Protein AF-A0A1Z7ZI44-F1 (afdb_monomer)

Radius of gyration: 19.42 Å; Cα contacts (8 Å, |Δi|>4): 466; chains: 1; bounding box: 46×45×54 Å

Nearest PDB structures (foldseek):
  3o0l-assembly1_B  TM=1.851E-01  e=9.287E+00  Shewanella loihica PV-4
  8dhe-assembly1_C  TM=1.156E-01  e=4.782E+00  Tannerella forsythia

Sequence (223 aa):
MMSVSERGYGVIVTKITPHNKVEVPVNLITDSINVNPSIPGSFSNSTSLRNSKQIPQSKLPNYLTFEYQYIQLSDCNNSRTTKTVKLIFISDSKPIEKGDIIEMSEEKANFYLKKSMGRATLASMVNKKITKESVLKQFEKELKIAKTYYSKSHCKTQIPIDSLKFTKTLDLRPYKKSKEIKRFKKKNKTASGSYYGTRITYQFYDSGEIKLHLENYTTNPWK

Secondary structure (DSSP, 8-state):
-EEEBSS-EEEEEEEEEEESSSSPP-------EEE-EE-TT-GGGPPPGGG-TTS-SSS--SEEEEEEEEEEEEEEEEEEEEEEEEEEESS-BTTBPTT-EEEEEHHHHHIIIIISTTSEEEGGGTTS---HHHHHHHHHHHHHHSPEEEEEEEEEEEEEEEEEEEEEEEE-HHHHSSTT-S-B----TTSTTPEEEEEEEEEEETTTEEEEEEEEEEE-TT-

pLDDT: mean 79.97, std 16.01, range [38.19, 95.88]

Solvent-accessible surface area (backbone atoms only — not comparable to full-atom values): 12752 Å² total; per-residue (Å²): 55,32,18,36,11,71,84,39,34,25,32,37,35,44,31,59,48,63,32,79,56,94,67,79,73,86,78,86,66,80,59,76,45,78,28,42,14,25,45,64,84,52,69,89,65,45,44,68,64,83,80,43,90,63,58,69,90,88,53,87,51,38,25,43,33,37,34,34,32,34,21,47,60,42,73,44,82,40,75,47,75,46,38,47,49,52,32,23,23,72,33,73,50,88,86,46,49,58,70,45,75,43,58,31,38,49,71,59,46,48,43,34,63,70,74,42,64,76,35,36,46,52,50,93,51,66,95,50,93,84,44,74,68,59,51,52,56,49,48,56,54,48,58,74,75,33,60,52,25,19,31,44,44,74,51,78,42,75,45,76,40,80,95,45,60,47,77,49,75,44,81,36,53,72,62,76,70,41,98,69,88,53,73,48,85,62,69,43,92,88,39,85,75,30,43,42,46,78,46,79,36,46,36,38,34,84,87,75,47,76,47,83,46,79,44,73,44,77,44,54,82,90,115

Foldseek 3Di:
DAEWELPQKKKWFFDKFFAADPDGDPDDDTDIDIHGHDHFPDCPRADDCVVPPRADPPDHGQKMKTKMFIKDFDQFPDKDKWFKFWKAFCPDDVVDHHGDIGIDTPVVQCCCLPPVPPGIAGPVCVPPPDDSVVRVVVSVVCRVVTRMIMGTDPTPDIGTDPVGIDIDMDRCNVVNPPPDQDFPPPQPPPAPQKIKHKDWGWYAYPVRDTDIDITIDIDRPVD

Mean predicted aligned error: 8.82 Å

Structure (mmCIF, N/CA/C/O backbone):
data_AF-A0A1Z7ZI44-F1
#
_entry.id   AF-A0A1Z7ZI44-F1
#
loop_
_atom_site.group_PDB
_atom_site.id
_atom_site.type_symbol
_atom_site.label_atom_id
_atom_site.label_alt_id
_atom_site.label_comp_id
_atom_site.label_asym_id
_atom_site.label_entity_id
_atom_site.label_seq_id
_atom_site.pdbx_PDB_ins_code
_atom_site.Cartn_x
_atom_site.Cartn_y
_atom_site.Cartn_z
_atom_site.occupancy
_atom_site.B_iso_or_equiv
_atom_site.auth_seq_id
_atom_site.auth_comp_id
_atom_site.auth_asym_id
_atom_site.auth_atom_id
_atom_site.pdbx_PDB_model_num
ATOM 1 N N . MET A 1 1 ? 3.979 6.851 -6.041 1.00 85.19 1 MET A N 1
ATOM 2 C CA . MET A 1 1 ? 4.386 5.448 -5.837 1.00 85.19 1 MET A CA 1
ATOM 3 C C . MET A 1 1 ? 4.901 5.295 -4.425 1.00 85.19 1 MET A C 1
ATOM 5 O O . MET A 1 1 ? 5.478 6.245 -3.914 1.00 85.19 1 MET A O 1
ATOM 9 N N . MET A 1 2 ? 4.669 4.147 -3.800 1.00 90.44 2 MET A N 1
ATOM 10 C CA . MET A 1 2 ? 5.102 3.844 -2.435 1.00 90.44 2 MET A CA 1
ATOM 11 C C . MET A 1 2 ? 5.392 2.345 -2.308 1.00 90.44 2 MET A C 1
ATOM 13 O O . MET A 1 2 ? 4.623 1.545 -2.830 1.00 90.44 2 MET A O 1
ATOM 17 N N . SER A 1 3 ? 6.456 1.966 -1.600 1.00 89.56 3 SER A N 1
ATOM 18 C CA . SER A 1 3 ? 6.679 0.582 -1.169 1.00 89.56 3 SER A CA 1
ATOM 19 C C . SER A 1 3 ? 6.075 0.401 0.223 1.00 89.56 3 SER A C 1
ATOM 21 O O . SER A 1 3 ? 6.243 1.262 1.086 1.00 89.56 3 SER A O 1
ATOM 23 N N . VAL A 1 4 ? 5.347 -0.690 0.431 1.00 90.62 4 VAL A N 1
ATOM 24 C CA . VAL A 1 4 ? 4.751 -1.104 1.701 1.00 90.62 4 VAL A CA 1
ATOM 25 C C . VAL A 1 4 ? 5.347 -2.456 2.049 1.00 90.62 4 VAL A C 1
ATOM 27 O O . VAL A 1 4 ? 5.100 -3.440 1.356 1.00 90.62 4 VAL A O 1
ATOM 30 N N . SER A 1 5 ? 6.134 -2.507 3.121 1.00 92.81 5 SER A N 1
ATOM 31 C CA . SER A 1 5 ? 6.953 -3.683 3.399 1.00 92.81 5 SER A CA 1
ATOM 32 C C . SER A 1 5 ? 6.885 -4.111 4.861 1.00 92.81 5 SER A C 1
ATOM 34 O O . SER A 1 5 ? 7.183 -3.324 5.761 1.00 92.81 5 SER A O 1
ATOM 36 N N . GLU A 1 6 ? 6.517 -5.371 5.083 1.00 94.25 6 GLU A N 1
ATOM 37 C CA . GLU A 1 6 ? 6.637 -6.084 6.360 1.00 94.25 6 GLU A CA 1
ATOM 38 C C . GLU A 1 6 ? 8.076 -6.587 6.572 1.00 94.25 6 GLU A C 1
ATOM 40 O O . GLU A 1 6 ? 8.468 -6.872 7.696 1.00 94.25 6 GLU A O 1
ATOM 45 N N . ARG A 1 7 ? 8.891 -6.658 5.509 1.00 94.12 7 ARG A N 1
ATOM 46 C CA . ARG A 1 7 ? 10.311 -7.062 5.548 1.00 94.12 7 ARG A CA 1
ATOM 47 C C . ARG A 1 7 ? 11.297 -5.887 5.528 1.00 94.12 7 ARG A C 1
ATOM 49 O O . ARG A 1 7 ? 12.496 -6.066 5.734 1.00 94.12 7 ARG A O 1
ATOM 56 N N . GLY A 1 8 ? 10.816 -4.672 5.276 1.00 93.31 8 GLY A N 1
ATOM 57 C CA . GLY A 1 8 ? 11.637 -3.467 5.154 1.00 93.31 8 GLY A CA 1
ATOM 58 C C . GLY A 1 8 ? 12.439 -3.366 3.862 1.00 93.31 8 GLY A C 1
ATOM 59 O O . GLY A 1 8 ? 13.532 -2.792 3.880 1.00 93.31 8 GLY A O 1
ATOM 60 N N . TYR A 1 9 ? 11.902 -3.901 2.768 1.00 95.25 9 TYR A N 1
ATOM 61 C CA . TYR A 1 9 ? 12.452 -3.790 1.423 1.00 95.25 9 TYR A CA 1
ATOM 62 C C . TYR A 1 9 ? 12.029 -2.494 0.722 1.00 95.25 9 TYR A C 1
ATOM 64 O O . TYR A 1 9 ? 10.882 -2.048 0.807 1.00 95.25 9 TYR A O 1
ATOM 72 N N . GLY A 1 10 ? 12.960 -1.903 -0.020 1.00 94.12 10 GLY A N 1
ATOM 73 C CA . GLY A 1 10 ? 12.641 -0.894 -1.026 1.00 94.12 10 GLY A CA 1
ATOM 74 C C . GLY A 1 10 ? 12.226 -1.540 -2.342 1.00 94.12 10 GLY A C 1
ATOM 75 O O . GLY A 1 10 ? 12.334 -2.753 -2.521 1.00 94.12 10 GLY A O 1
ATOM 76 N N . VAL A 1 11 ? 11.775 -0.712 -3.277 1.00 94.38 11 VAL A N 1
ATOM 77 C CA . VAL A 1 11 ? 11.450 -1.125 -4.644 1.00 94.38 11 VAL A CA 1
ATOM 78 C C . VAL A 1 11 ? 12.185 -0.223 -5.620 1.00 94.38 11 VAL A C 1
ATOM 80 O O . VAL A 1 11 ? 12.130 1.000 -5.496 1.00 94.38 11 VAL A O 1
ATOM 83 N N . ILE A 1 12 ? 12.833 -0.828 -6.608 1.00 91.75 12 ILE A N 1
ATOM 84 C CA . ILE A 1 12 ? 13.324 -0.147 -7.801 1.00 91.75 12 ILE A CA 1
ATOM 85 C C . ILE A 1 12 ? 12.363 -0.479 -8.930 1.00 91.75 12 ILE A C 1
ATOM 87 O O . ILE A 1 12 ? 12.265 -1.628 -9.352 1.00 91.75 12 ILE A O 1
ATOM 91 N N . VAL A 1 13 ? 11.647 0.524 -9.425 1.00 90.31 13 VAL A N 1
ATOM 92 C CA . VAL A 1 13 ? 10.849 0.397 -10.647 1.00 90.31 13 VAL A CA 1
ATOM 93 C C . VAL A 1 13 ? 11.770 0.675 -11.820 1.00 90.31 13 VAL A C 1
ATOM 95 O O . VAL A 1 13 ? 12.258 1.791 -11.939 1.00 90.31 13 VAL A O 1
ATOM 98 N N . THR A 1 14 ? 12.039 -0.321 -12.656 1.00 87.62 14 THR A N 1
ATOM 99 C CA . THR A 1 14 ? 12.997 -0.223 -13.770 1.00 87.62 14 THR A CA 1
ATOM 100 C C . THR A 1 14 ? 12.335 0.205 -15.072 1.00 87.62 14 THR A C 1
ATOM 102 O O . THR A 1 14 ? 12.979 0.830 -15.916 1.00 87.62 14 THR A O 1
ATOM 105 N N . LYS A 1 15 ? 11.049 -0.120 -15.241 1.00 86.44 15 LYS A N 1
ATOM 106 C CA 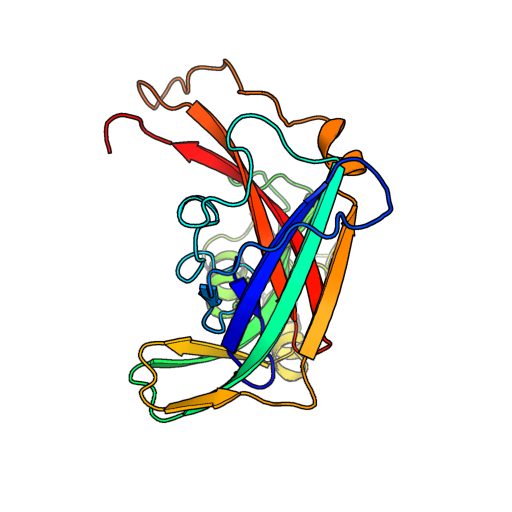. LYS A 1 15 ? 10.288 0.219 -16.442 1.00 86.44 15 LYS A CA 1
ATOM 107 C C . LYS A 1 15 ? 8.824 0.455 -16.122 1.00 86.44 15 LYS A C 1
ATOM 109 O O . LYS A 1 15 ? 8.212 -0.288 -15.350 1.00 86.44 15 LYS A O 1
ATOM 114 N N . ILE A 1 16 ? 8.250 1.468 -16.766 1.00 85.56 16 ILE A N 1
ATOM 115 C CA . ILE A 1 16 ? 6.814 1.711 -16.755 1.00 85.56 16 ILE A CA 1
ATOM 116 C C . ILE A 1 16 ? 6.327 1.834 -18.195 1.00 85.56 16 ILE A C 1
ATOM 118 O O . ILE A 1 16 ? 6.776 2.688 -18.955 1.00 85.56 16 ILE A O 1
ATOM 122 N N . THR A 1 17 ? 5.375 0.990 -18.577 1.00 85.00 17 THR A N 1
ATOM 123 C CA . THR A 1 17 ? 4.822 0.966 -19.933 1.00 85.00 17 THR A CA 1
ATOM 124 C C . THR A 1 17 ? 3.327 1.262 -19.880 1.00 85.00 17 THR A C 1
ATOM 126 O O . THR A 1 17 ? 2.547 0.388 -19.489 1.00 85.00 17 THR A O 1
ATOM 129 N N . PRO A 1 18 ? 2.884 2.482 -20.238 1.00 83.38 18 PRO A N 1
ATOM 130 C CA . PRO A 1 18 ? 1.469 2.751 -20.429 1.00 83.38 18 PRO A CA 1
ATOM 131 C C . PRO A 1 18 ? 1.009 2.196 -21.771 1.00 83.38 18 PRO A C 1
ATOM 133 O O . PRO A 1 18 ? 1.681 2.348 -22.792 1.00 83.38 18 PRO A O 1
ATOM 136 N N . HIS A 1 19 ? -0.177 1.601 -21.798 1.00 84.00 19 HIS A N 1
ATOM 137 C CA . HIS A 1 19 ? -0.735 1.088 -23.042 1.00 84.00 19 HIS A CA 1
ATOM 138 C C . HIS A 1 19 ? -2.263 1.030 -23.013 1.00 84.00 19 HIS A C 1
ATOM 140 O O . HIS A 1 19 ? -2.912 1.218 -21.980 1.00 84.00 19 HIS A O 1
ATOM 146 N N . ASN A 1 20 ? -2.854 0.895 -24.202 1.00 83.50 20 ASN A N 1
ATOM 147 C CA . ASN A 1 20 ? -4.307 0.929 -24.387 1.00 83.50 20 ASN A CA 1
ATOM 148 C C . ASN A 1 20 ? -4.917 -0.435 -24.738 1.00 83.50 20 ASN A C 1
ATOM 150 O O . ASN A 1 20 ? -6.140 -0.575 -24.676 1.00 83.50 20 ASN A O 1
ATOM 154 N N . LYS A 1 21 ? -4.088 -1.419 -25.090 1.00 82.50 21 LYS A N 1
ATOM 155 C CA . LYS A 1 21 ? -4.480 -2.796 -25.427 1.00 82.50 21 LYS A CA 1
ATOM 156 C C . LYS A 1 21 ? -4.059 -3.728 -24.292 1.00 82.50 21 LYS A C 1
ATOM 158 O O . LYS A 1 21 ? -3.349 -3.292 -23.415 1.00 82.50 21 LYS A O 1
ATOM 163 N N . VAL A 1 22 ? -4.521 -4.974 -24.254 1.00 77.44 22 VAL A N 1
ATOM 164 C CA . VAL A 1 22 ? -4.099 -5.906 -23.184 1.00 77.44 22 VAL A CA 1
ATOM 165 C C . VAL A 1 22 ? -2.612 -6.264 -23.321 1.00 77.44 22 VAL A C 1
ATOM 167 O O . VAL A 1 22 ? -1.912 -6.424 -22.324 1.00 77.44 22 VAL A O 1
ATOM 170 N N . GLU A 1 23 ? -2.135 -6.344 -24.561 1.00 76.12 23 GLU A N 1
ATOM 171 C CA . GLU A 1 23 ? -0.744 -6.630 -24.895 1.00 76.12 23 GLU A CA 1
ATOM 172 C C . GLU A 1 23 ? 0.174 -5.449 -24.573 1.00 76.12 23 GLU A C 1
ATOM 174 O O . GLU A 1 23 ? -0.096 -4.302 -24.947 1.00 76.12 23 GLU A O 1
ATOM 179 N N . VAL A 1 24 ? 1.287 -5.757 -23.904 1.00 74.00 24 VAL A N 1
ATOM 180 C CA . VAL A 1 24 ? 2.312 -4.776 -23.553 1.00 74.00 24 VAL A CA 1
ATOM 181 C C . VAL A 1 24 ? 3.122 -4.447 -24.811 1.00 74.00 24 VAL A C 1
ATOM 183 O O . VAL A 1 24 ? 3.730 -5.349 -25.388 1.00 74.00 24 VAL A O 1
ATOM 186 N N . PRO A 1 25 ? 3.155 -3.182 -25.264 1.00 67.31 25 PRO A N 1
ATOM 187 C CA . PRO A 1 25 ? 3.955 -2.802 -26.418 1.00 67.31 25 PRO A CA 1
ATOM 188 C C . PRO A 1 25 ? 5.448 -2.974 -26.114 1.00 67.31 25 PRO A C 1
ATOM 190 O O . PRO A 1 25 ? 5.908 -2.666 -25.015 1.00 67.31 25 PRO A O 1
ATOM 193 N N . VAL A 1 26 ? 6.210 -3.416 -27.116 1.00 67.56 26 VAL A N 1
ATOM 194 C CA . VAL A 1 26 ? 7.641 -3.771 -26.998 1.00 67.56 26 VAL A CA 1
ATOM 195 C C . VAL A 1 26 ? 8.545 -2.549 -26.754 1.00 67.56 26 VAL A C 1
ATOM 197 O O . VAL A 1 26 ? 9.726 -2.701 -26.461 1.00 67.56 26 VAL A O 1
ATOM 200 N N . ASN A 1 27 ? 8.007 -1.327 -26.819 1.00 59.62 27 ASN A N 1
ATOM 201 C CA . ASN A 1 27 ? 8.805 -0.107 -26.730 1.00 59.62 27 ASN A CA 1
ATOM 202 C C . ASN A 1 27 ? 9.674 -0.056 -25.457 1.00 59.62 27 ASN A C 1
ATOM 204 O O . ASN A 1 27 ? 9.226 -0.286 -24.328 1.00 59.62 27 ASN A O 1
ATOM 208 N N . LEU A 1 28 ? 10.950 0.252 -25.686 1.00 53.97 28 LEU A N 1
ATOM 209 C CA . LEU A 1 28 ? 12.031 0.284 -24.710 1.00 53.97 28 LEU A CA 1
ATOM 210 C C . LEU A 1 28 ? 12.299 1.733 -24.310 1.00 53.97 28 LEU A C 1
ATOM 212 O O . LEU A 1 28 ? 12.851 2.496 -25.096 1.00 53.97 28 LEU A O 1
ATOM 216 N N . ILE A 1 29 ? 11.915 2.111 -23.093 1.00 50.75 29 ILE A N 1
ATOM 217 C CA . ILE A 1 29 ? 12.461 3.294 -22.420 1.00 50.75 29 ILE A CA 1
ATOM 218 C C . ILE A 1 29 ? 12.673 2.923 -20.953 1.00 50.75 29 ILE A C 1
ATOM 220 O O . ILE A 1 29 ? 11.754 2.421 -20.304 1.00 50.75 29 ILE A O 1
ATOM 224 N N . THR A 1 30 ? 13.886 3.159 -20.461 1.00 55.31 30 THR A N 1
ATOM 225 C CA . THR A 1 30 ? 14.388 2.709 -19.158 1.00 55.31 30 THR A CA 1
ATOM 226 C C . THR A 1 30 ? 14.757 3.932 -18.323 1.00 55.31 30 THR A C 1
ATOM 228 O O . THR A 1 30 ? 15.702 4.633 -18.655 1.00 55.31 30 THR A O 1
ATOM 231 N N . ASP A 1 31 ? 14.026 4.173 -17.236 1.00 65.31 31 ASP A N 1
ATOM 232 C CA . ASP A 1 31 ? 14.457 5.045 -16.136 1.00 65.31 31 ASP A CA 1
ATOM 233 C C . ASP A 1 31 ? 14.148 4.288 -14.845 1.00 65.31 31 ASP A C 1
ATOM 235 O O . ASP A 1 31 ? 13.031 3.785 -14.687 1.00 65.31 31 ASP A O 1
ATOM 239 N N . SER A 1 32 ? 15.110 4.209 -13.925 1.00 77.06 32 SER A N 1
ATOM 240 C CA . SER A 1 32 ? 14.892 3.577 -12.627 1.00 77.06 32 SER A CA 1
ATOM 241 C C . SER A 1 32 ? 14.335 4.577 -11.613 1.00 77.06 32 SER A C 1
ATOM 243 O O . SER A 1 32 ? 14.827 5.695 -11.455 1.00 77.06 32 SER A O 1
ATOM 245 N N . ILE A 1 33 ? 13.282 4.179 -10.900 1.00 86.31 33 ILE A N 1
ATOM 246 C CA . ILE A 1 33 ? 12.673 4.976 -9.837 1.00 86.31 33 ILE A CA 1
ATOM 247 C C . ILE A 1 33 ? 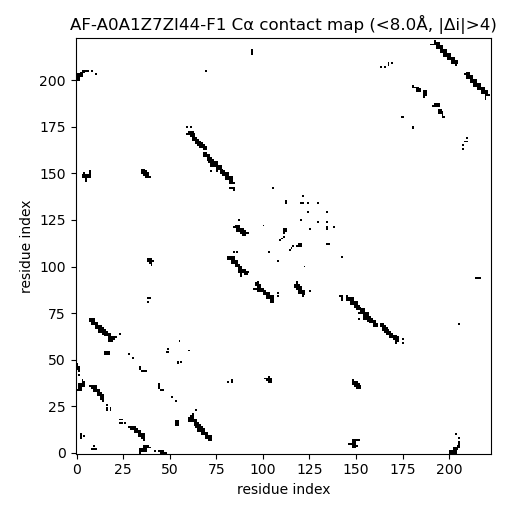12.778 4.204 -8.532 1.00 86.31 33 ILE A C 1
ATOM 249 O O . ILE A 1 33 ? 12.131 3.173 -8.348 1.00 86.31 33 ILE A O 1
ATOM 253 N N . ASN A 1 34 ? 13.561 4.753 -7.608 1.00 86.88 34 ASN A N 1
ATOM 254 C CA . ASN A 1 34 ? 13.729 4.195 -6.276 1.00 86.88 34 ASN A CA 1
ATOM 255 C C . ASN A 1 34 ? 12.576 4.625 -5.368 1.00 86.88 34 ASN A C 1
ATOM 257 O O . ASN A 1 34 ? 12.206 5.803 -5.287 1.00 86.88 34 ASN A O 1
ATOM 261 N N . VAL A 1 35 ? 12.014 3.653 -4.664 1.00 88.88 35 VAL A N 1
ATOM 262 C CA . VAL A 1 35 ? 10.899 3.839 -3.747 1.00 88.88 35 VAL A CA 1
ATOM 263 C C . VAL A 1 35 ? 11.258 3.194 -2.417 1.00 88.88 35 VAL A C 1
ATOM 265 O O . VAL A 1 35 ? 11.389 1.977 -2.301 1.00 88.88 35 VAL A O 1
ATOM 268 N N . ASN A 1 36 ? 11.399 4.029 -1.393 1.00 89.19 36 ASN A N 1
ATOM 269 C CA . ASN A 1 36 ? 11.673 3.568 -0.040 1.00 89.19 36 ASN A CA 1
ATOM 270 C C . ASN A 1 36 ? 10.412 2.971 0.610 1.00 89.19 36 ASN A C 1
ATOM 272 O O . ASN A 1 36 ? 9.298 3.423 0.309 1.00 89.19 36 ASN A O 1
ATOM 276 N N . PRO A 1 37 ? 10.561 1.979 1.509 1.00 91.06 37 PRO A N 1
ATOM 277 C CA . PRO A 1 37 ? 9.435 1.443 2.251 1.00 91.06 37 PRO A CA 1
ATOM 278 C C . PRO A 1 37 ? 8.853 2.503 3.180 1.00 91.06 37 PRO A C 1
ATOM 280 O O . PRO A 1 37 ? 9.566 3.292 3.808 1.00 91.06 37 PRO A O 1
ATOM 283 N N . SER A 1 38 ? 7.533 2.490 3.271 1.00 90.00 38 SER A N 1
ATOM 284 C CA . SER A 1 38 ? 6.719 3.335 4.125 1.00 90.00 38 SER A CA 1
ATOM 285 C C . SER A 1 38 ? 5.576 2.502 4.700 1.00 90.00 38 SER A C 1
ATOM 287 O O . SER A 1 38 ? 5.299 1.378 4.280 1.00 90.00 38 SER A O 1
ATOM 289 N N . ILE A 1 39 ? 4.888 3.079 5.674 1.00 87.88 39 ILE A N 1
ATOM 290 C CA . ILE A 1 39 ? 3.712 2.470 6.289 1.00 87.88 39 ILE A CA 1
ATOM 291 C C . ILE A 1 39 ? 2.475 2.711 5.402 1.00 87.88 39 ILE A C 1
ATOM 293 O O . ILE A 1 39 ? 2.364 3.787 4.796 1.00 87.88 39 ILE A O 1
ATOM 297 N N . PRO A 1 40 ? 1.524 1.761 5.338 1.00 84.38 40 PRO A N 1
ATOM 298 C CA . PRO A 1 40 ? 0.245 1.963 4.659 1.00 84.38 40 PRO A CA 1
ATOM 299 C C . PRO A 1 40 ? -0.421 3.293 5.053 1.00 84.38 40 PRO A C 1
ATOM 301 O O . PRO A 1 40 ? -0.457 3.666 6.227 1.00 84.38 40 PRO A O 1
ATOM 304 N N . GLY A 1 41 ? -0.914 4.044 4.062 1.00 75.94 41 GLY A N 1
ATOM 305 C CA . GLY A 1 41 ? -1.574 5.342 4.280 1.00 75.94 41 GLY A CA 1
ATOM 306 C C . GLY A 1 41 ? -0.642 6.515 4.643 1.00 75.94 41 GLY A C 1
ATOM 307 O O . GLY A 1 41 ? -1.121 7.598 4.998 1.00 75.94 41 GLY A O 1
ATOM 308 N N . SER A 1 42 ? 0.685 6.341 4.584 1.00 77.88 42 SER A N 1
ATOM 309 C CA . SER A 1 42 ? 1.653 7.434 4.747 1.00 77.88 42 SER A CA 1
ATOM 310 C C . SER A 1 42 ? 2.208 7.901 3.406 1.00 77.88 42 SER A C 1
ATOM 312 O O . SER A 1 42 ? 3.090 7.275 2.820 1.00 77.88 42 SER A O 1
ATOM 314 N N . PHE A 1 43 ? 1.717 9.046 2.935 1.00 74.25 43 PHE A N 1
ATOM 315 C CA . PHE A 1 43 ? 2.073 9.584 1.620 1.00 74.25 43 PHE A CA 1
ATOM 316 C C . PHE A 1 43 ? 3.311 10.492 1.620 1.00 74.25 43 PHE A C 1
ATOM 318 O O . PHE A 1 43 ? 3.721 10.941 0.549 1.00 74.25 43 PHE A O 1
ATOM 325 N N . SER A 1 44 ? 3.929 10.747 2.782 1.00 68.94 44 SER A N 1
ATOM 326 C CA . SER A 1 44 ? 5.107 11.625 2.904 1.00 68.94 44 SER A CA 1
ATOM 327 C C . SER A 1 44 ? 6.324 11.103 2.138 1.00 68.94 44 SER A C 1
ATOM 329 O O . SER A 1 44 ? 7.110 11.891 1.630 1.00 68.94 44 SER A O 1
ATOM 331 N N . ASN A 1 45 ? 6.446 9.780 2.015 1.00 70.25 45 ASN A N 1
ATOM 332 C CA . ASN A 1 45 ? 7.568 9.111 1.352 1.00 70.25 45 ASN A CA 1
ATOM 333 C C . ASN A 1 45 ? 7.170 8.577 -0.033 1.00 70.25 45 ASN A C 1
ATOM 335 O O . ASN A 1 45 ? 7.749 7.608 -0.520 1.00 70.25 45 ASN A O 1
ATOM 339 N N . SER A 1 46 ? 6.134 9.160 -0.648 1.00 78.00 46 SER A N 1
ATOM 340 C CA . SER A 1 46 ? 5.684 8.743 -1.972 1.00 78.00 46 SER A CA 1
ATOM 341 C C . SER A 1 46 ? 6.445 9.472 -3.083 1.00 78.00 46 SER A C 1
ATOM 343 O O . SER A 1 46 ? 6.561 10.695 -3.081 1.00 78.00 46 SER A O 1
ATOM 345 N N . THR A 1 47 ? 6.931 8.723 -4.073 1.00 78.88 47 THR A N 1
ATOM 346 C CA . THR A 1 47 ? 7.615 9.288 -5.247 1.00 78.88 47 THR A CA 1
ATOM 347 C C . THR A 1 47 ? 6.608 9.569 -6.357 1.00 78.88 47 THR A C 1
ATOM 349 O O . THR A 1 47 ? 5.783 8.714 -6.699 1.00 78.88 47 THR A O 1
ATOM 352 N N . SER A 1 48 ? 6.649 10.770 -6.930 1.00 73.50 48 SER A N 1
ATOM 353 C CA . SER A 1 48 ? 5.759 11.152 -8.027 1.00 73.50 48 SER A CA 1
ATOM 354 C C . SER A 1 48 ? 6.137 10.447 -9.326 1.00 73.50 48 SER A C 1
ATOM 356 O O . SER A 1 48 ? 7.305 10.395 -9.698 1.00 73.50 48 SER A O 1
ATOM 358 N N . LEU A 1 49 ? 5.126 9.995 -10.070 1.00 70.88 49 LEU A N 1
ATOM 359 C CA . LEU A 1 49 ? 5.311 9.556 -11.453 1.00 70.88 49 LEU A CA 1
ATOM 360 C C . LEU A 1 49 ? 5.602 10.718 -12.407 1.00 70.88 49 LEU A C 1
ATOM 362 O O . LEU A 1 49 ? 6.033 10.464 -13.518 1.00 70.88 49 LEU A O 1
ATOM 366 N N . ARG A 1 50 ? 5.402 11.981 -11.997 1.00 58.22 50 ARG A N 1
ATOM 367 C CA . ARG A 1 50 ? 5.701 13.153 -12.843 1.00 58.22 50 ARG A CA 1
ATOM 368 C C . ARG A 1 50 ? 7.166 13.222 -13.278 1.00 58.22 50 ARG A C 1
ATOM 370 O O . ARG A 1 50 ? 7.442 13.804 -14.317 1.00 58.22 50 ARG A O 1
ATOM 377 N N . ASN A 1 51 ? 8.071 12.621 -12.504 1.00 53.66 51 ASN A N 1
ATOM 378 C CA . ASN A 1 51 ? 9.487 12.528 -12.859 1.00 53.66 51 ASN A CA 1
ATOM 379 C C . ASN A 1 51 ? 9.744 11.456 -13.930 1.00 53.66 51 ASN A C 1
ATOM 381 O O . ASN A 1 51 ? 10.784 11.478 -14.576 1.00 53.66 51 ASN A O 1
ATOM 385 N N . SER A 1 52 ? 8.800 10.536 -14.141 1.00 58.69 52 SER A N 1
ATOM 386 C CA . SER A 1 52 ? 8.849 9.578 -15.236 1.00 58.69 52 SER A CA 1
ATOM 387 C C . SER A 1 52 ? 8.307 10.238 -16.499 1.00 58.69 52 SER A C 1
ATOM 389 O O . SER A 1 52 ? 7.115 10.538 -16.597 1.00 58.69 52 SER A O 1
ATOM 391 N N . LYS A 1 53 ? 9.168 10.415 -17.505 1.00 59.28 53 LYS A N 1
ATOM 392 C CA . LYS A 1 53 ? 8.765 10.887 -18.843 1.00 59.28 53 LYS A CA 1
ATOM 393 C C . LYS A 1 53 ? 7.807 9.914 -19.555 1.00 59.28 53 LYS A C 1
ATOM 395 O O . LYS A 1 53 ? 7.286 10.234 -20.617 1.00 59.28 53 LYS A O 1
ATOM 400 N N . GLN A 1 54 ? 7.581 8.731 -18.979 1.00 62.44 54 GLN A N 1
ATOM 401 C CA . GLN A 1 54 ? 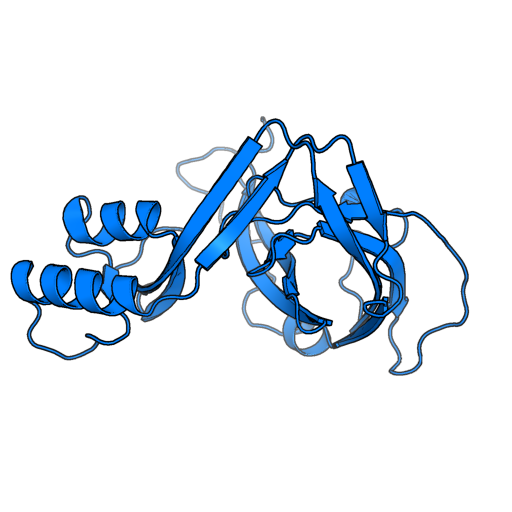6.965 7.583 -19.635 1.00 62.44 54 GLN A CA 1
ATOM 402 C C . GLN A 1 54 ? 5.431 7.595 -19.581 1.00 62.44 54 GLN A C 1
ATOM 404 O O . GLN A 1 54 ? 4.824 6.871 -20.357 1.00 62.44 54 GLN A O 1
ATOM 409 N N . ILE A 1 55 ? 4.778 8.390 -18.718 1.00 63.25 55 ILE A N 1
ATOM 410 C CA . ILE A 1 55 ? 3.307 8.384 -18.569 1.00 63.25 55 ILE A CA 1
ATOM 411 C C . ILE A 1 55 ? 2.684 9.693 -19.088 1.00 63.25 55 ILE A C 1
ATOM 413 O O . ILE A 1 55 ? 3.030 10.768 -18.591 1.00 63.25 55 ILE A O 1
ATOM 417 N N . PRO A 1 56 ? 1.704 9.633 -20.015 1.00 59.09 56 PRO A N 1
ATOM 418 C CA . PRO A 1 56 ? 0.981 10.812 -20.483 1.00 59.09 56 PRO A CA 1
ATOM 419 C C . PRO A 1 56 ? 0.301 11.563 -19.332 1.00 59.09 56 PRO A C 1
ATOM 421 O O . PRO A 1 56 ? -0.530 11.015 -18.611 1.00 59.09 56 PRO A O 1
ATOM 424 N N . GLN A 1 57 ? 0.616 12.849 -19.182 1.00 58.88 57 GLN A N 1
ATOM 425 C CA . GLN A 1 57 ? 0.110 13.669 -18.073 1.00 58.88 57 GLN A CA 1
ATOM 426 C C . GLN A 1 57 ? -1.354 14.106 -18.250 1.00 58.88 57 GLN A C 1
ATOM 428 O O . GLN A 1 57 ? -2.005 14.507 -17.286 1.00 58.88 57 GLN A O 1
ATOM 433 N N . SER A 1 58 ? -1.877 14.048 -19.477 1.00 59.91 58 SER A N 1
ATOM 434 C CA . SER A 1 58 ? -3.196 14.582 -19.833 1.00 59.91 58 SER A CA 1
ATOM 435 C C . SER A 1 58 ? -4.325 13.550 -19.790 1.00 59.91 58 SER A C 1
ATOM 437 O O . SER A 1 58 ? -5.490 13.939 -19.697 1.00 59.91 58 SER A O 1
ATOM 439 N N . LYS A 1 59 ? -4.018 12.246 -19.862 1.00 66.06 59 LYS A N 1
ATOM 440 C CA . LYS A 1 59 ? -5.012 11.160 -19.890 1.00 66.06 59 LYS A CA 1
ATOM 441 C C . LYS A 1 59 ? -4.479 9.906 -19.206 1.00 66.06 59 LYS A C 1
ATOM 443 O O . LYS A 1 59 ? -3.360 9.480 -19.473 1.00 66.06 59 LYS A O 1
ATOM 448 N N . LEU A 1 60 ? -5.322 9.271 -18.390 1.00 73.88 60 LEU A N 1
ATOM 449 C CA . LEU A 1 60 ? -5.023 7.957 -17.824 1.00 73.88 60 LEU A CA 1
ATOM 450 C C . LEU A 1 60 ? -4.969 6.909 -18.960 1.00 73.88 60 LEU A C 1
ATOM 452 O O . LEU A 1 60 ? -5.909 6.859 -19.766 1.00 73.88 60 LEU A O 1
ATOM 456 N N . PRO A 1 61 ? -3.922 6.070 -19.066 1.00 80.00 61 PRO A N 1
ATOM 457 C CA . PRO A 1 61 ? -3.908 4.941 -20.001 1.00 80.00 61 PRO A CA 1
ATOM 458 C C . PRO A 1 61 ? -4.924 3.862 -19.579 1.00 80.00 61 PRO A C 1
ATOM 460 O O . PRO A 1 61 ? -5.464 3.923 -18.475 1.00 80.00 61 PRO A O 1
ATOM 463 N N . ASN A 1 62 ? -5.271 2.914 -20.464 1.00 85.38 62 ASN A N 1
ATOM 464 C CA . ASN A 1 62 ? -6.128 1.783 -20.053 1.00 85.38 62 ASN A CA 1
ATOM 465 C C . ASN A 1 62 ? -5.379 0.832 -19.129 1.00 85.38 62 ASN A C 1
ATOM 467 O O . ASN A 1 62 ? -5.990 0.277 -18.227 1.00 85.38 62 ASN A O 1
ATOM 471 N N . TYR A 1 63 ? -4.080 0.672 -19.352 1.00 86.75 63 TYR A N 1
ATOM 472 C CA . TYR A 1 63 ? -3.239 -0.225 -18.591 1.00 86.75 63 TYR A CA 1
ATOM 473 C C . TYR A 1 63 ? -1.896 0.423 -18.293 1.00 86.75 63 TYR A C 1
ATOM 475 O O . TYR A 1 63 ? -1.428 1.309 -19.020 1.00 86.75 63 TYR A O 1
ATOM 483 N N . LEU A 1 64 ? -1.275 -0.045 -17.219 1.00 87.44 64 LEU A N 1
ATOM 484 C CA . LEU A 1 64 ? 0.078 0.330 -16.845 1.00 87.44 64 LEU A CA 1
ATOM 485 C C . LEU A 1 64 ? 0.832 -0.926 -16.427 1.00 87.44 64 LEU A C 1
ATOM 487 O O . LEU A 1 64 ? 0.439 -1.587 -15.466 1.00 87.44 64 LEU A O 1
ATOM 491 N N . THR A 1 65 ? 1.889 -1.260 -17.157 1.00 89.69 65 THR A N 1
ATOM 492 C CA . THR A 1 65 ? 2.781 -2.368 -16.809 1.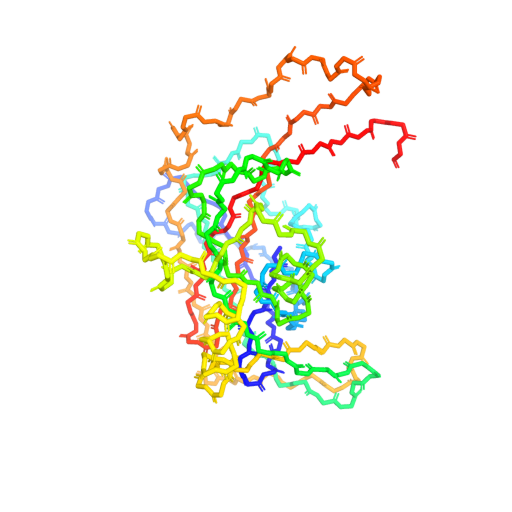00 89.69 65 THR A CA 1
ATOM 493 C C . THR A 1 65 ? 4.007 -1.829 -16.095 1.00 89.69 65 THR A C 1
ATOM 495 O O . THR A 1 65 ? 4.651 -0.903 -16.584 1.00 89.69 65 THR A O 1
ATOM 498 N N . PHE A 1 66 ? 4.314 -2.407 -14.940 1.00 89.81 66 PHE A N 1
ATOM 499 C CA . PHE A 1 66 ? 5.509 -2.133 -14.156 1.00 89.81 66 PHE A CA 1
ATOM 500 C C . PHE A 1 66 ? 6.454 -3.322 -14.245 1.00 89.81 66 PHE A C 1
ATOM 502 O O . PHE A 1 66 ? 6.041 -4.447 -13.961 1.00 89.81 66 PHE A O 1
ATOM 509 N N . GLU A 1 67 ? 7.715 -3.056 -14.559 1.00 91.56 67 GLU A N 1
ATOM 510 C CA . GLU A 1 67 ? 8.827 -3.949 -14.244 1.00 91.56 67 GLU A CA 1
ATOM 511 C C . GLU A 1 67 ? 9.559 -3.362 -13.041 1.00 91.56 67 GLU A C 1
ATOM 513 O O . GLU A 1 67 ? 9.867 -2.164 -13.003 1.00 91.56 67 GLU A O 1
ATOM 518 N N . TYR A 1 68 ? 9.760 -4.177 -12.014 1.00 93.19 68 TYR A N 1
ATOM 519 C CA . TYR A 1 68 ? 10.359 -3.727 -10.767 1.00 93.19 68 TYR A CA 1
ATOM 520 C C . TYR A 1 68 ? 11.043 -4.866 -10.027 1.00 93.19 68 TYR A C 1
ATOM 522 O O . TYR A 1 68 ? 10.743 -6.047 -10.215 1.00 93.19 68 TYR A O 1
ATOM 530 N N . GLN A 1 69 ? 11.965 -4.481 -9.156 1.00 95.25 69 GLN A N 1
ATOM 531 C CA . GLN A 1 69 ? 12.739 -5.379 -8.322 1.00 95.25 69 GLN A CA 1
ATOM 532 C C . GLN A 1 69 ? 12.755 -4.870 -6.883 1.00 95.25 69 GLN A C 1
ATOM 534 O O . GLN A 1 69 ? 12.852 -3.665 -6.639 1.00 95.25 69 GLN A O 1
ATOM 539 N N . TYR A 1 70 ? 12.681 -5.787 -5.923 1.00 95.88 70 TYR A N 1
ATOM 540 C CA . TYR A 1 70 ? 12.884 -5.440 -4.520 1.00 95.88 70 TYR A CA 1
ATOM 541 C C . TYR A 1 70 ? 14.363 -5.292 -4.189 1.00 95.88 70 TYR A C 1
ATOM 543 O O . TYR A 1 70 ? 15.211 -6.035 -4.680 1.00 95.88 70 TYR A O 1
ATOM 551 N N . ILE A 1 71 ? 14.654 -4.344 -3.305 1.00 95.31 71 ILE A N 1
ATOM 552 C CA . ILE A 1 71 ? 15.991 -4.111 -2.768 1.00 95.31 71 ILE A CA 1
ATOM 553 C C . ILE A 1 71 ? 15.999 -4.287 -1.258 1.00 95.31 71 ILE A C 1
ATOM 555 O O . ILE A 1 71 ? 15.140 -3.769 -0.536 1.00 95.31 71 ILE A O 1
ATOM 559 N N . GLN A 1 72 ? 17.017 -4.981 -0.770 1.00 95.69 72 GLN A N 1
ATOM 560 C CA . GLN A 1 72 ? 17.354 -4.990 0.637 1.00 95.69 72 GLN A CA 1
ATOM 561 C C . GLN A 1 72 ? 18.030 -3.667 0.996 1.00 95.69 72 GLN A C 1
ATOM 563 O O . GLN A 1 72 ? 18.984 -3.243 0.347 1.00 95.69 72 GLN A O 1
ATOM 568 N N . LEU A 1 73 ? 17.511 -3.022 2.040 1.00 94.50 73 LEU A N 1
ATOM 569 C CA . LEU A 1 73 ? 18.003 -1.745 2.546 1.00 94.50 73 LEU A CA 1
ATOM 570 C C . LEU A 1 73 ? 18.661 -1.936 3.914 1.00 94.50 73 LEU A C 1
ATOM 572 O O . LEU A 1 73 ? 17.989 -2.386 4.856 1.00 94.50 73 LEU A O 1
ATOM 576 N N . SER A 1 74 ? 19.926 -1.537 4.035 1.00 92.81 74 SER A N 1
ATOM 577 C CA . SER A 1 74 ? 20.666 -1.463 5.303 1.00 92.81 74 SER A CA 1
ATOM 578 C C . SER A 1 74 ? 21.367 -0.113 5.461 1.00 92.81 74 SER A C 1
ATOM 580 O O . SER A 1 74 ? 21.387 0.709 4.540 1.00 92.81 74 SER A O 1
ATOM 582 N N . ASP A 1 75 ? 21.893 0.137 6.663 1.00 92.88 75 ASP A N 1
ATOM 583 C CA . ASP A 1 75 ? 22.666 1.345 6.978 1.00 92.88 75 ASP A CA 1
ATOM 584 C C . ASP A 1 75 ? 21.864 2.634 6.727 1.00 92.88 75 ASP A C 1
ATOM 586 O O . ASP A 1 75 ? 22.298 3.551 6.028 1.00 92.88 75 ASP A O 1
ATOM 590 N N . CYS A 1 76 ? 20.635 2.657 7.252 1.00 92.69 76 CYS A N 1
ATOM 591 C CA . CYS A 1 76 ? 19.673 3.744 7.081 1.00 92.69 76 CYS A CA 1
ATOM 592 C C . CYS A 1 76 ? 19.729 4.737 8.240 1.00 92.69 76 CYS A C 1
ATOM 594 O O . CYS A 1 76 ? 19.629 4.326 9.394 1.00 92.69 76 CYS A O 1
ATOM 596 N N . ASN A 1 77 ? 19.774 6.040 7.935 1.00 92.19 77 ASN A N 1
ATOM 597 C CA . ASN A 1 77 ? 19.712 7.078 8.974 1.00 92.19 77 ASN A CA 1
ATOM 598 C C . ASN A 1 77 ? 18.365 7.071 9.707 1.00 92.19 77 ASN A C 1
ATOM 600 O O . ASN A 1 77 ? 18.309 7.350 10.899 1.00 92.19 77 ASN A O 1
ATOM 604 N N . ASN A 1 78 ? 17.279 6.745 8.998 1.00 88.62 78 ASN A N 1
ATOM 605 C CA . ASN A 1 78 ? 15.952 6.621 9.585 1.00 88.62 78 ASN A CA 1
ATOM 606 C C . ASN A 1 78 ? 15.415 5.215 9.335 1.00 88.62 78 ASN A C 1
ATOM 608 O O . ASN A 1 78 ? 15.240 4.805 8.186 1.00 88.62 78 ASN A O 1
ATOM 612 N N . SER A 1 79 ? 15.098 4.501 10.410 1.00 90.81 79 SER A N 1
ATOM 613 C CA . SER A 1 79 ? 14.419 3.210 10.362 1.00 90.81 79 SER A CA 1
ATOM 614 C C . SER A 1 79 ? 13.421 3.140 11.507 1.00 90.81 79 SER A C 1
ATOM 616 O O . SER A 1 79 ? 13.788 3.293 12.668 1.00 90.81 79 SER A O 1
ATOM 618 N N . ARG A 1 80 ? 12.149 2.924 11.179 1.00 91.00 80 ARG A N 1
ATOM 619 C CA . ARG A 1 80 ? 11.080 2.743 12.163 1.00 91.00 80 ARG A CA 1
ATOM 620 C C . ARG A 1 80 ? 10.174 1.599 11.757 1.00 91.00 80 ARG A C 1
ATOM 622 O O . ARG A 1 80 ? 9.961 1.361 10.566 1.00 91.00 80 ARG A O 1
ATOM 629 N N . THR A 1 81 ? 9.598 0.944 12.749 1.00 92.12 81 THR A N 1
ATOM 630 C CA . THR A 1 81 ? 8.516 -0.017 12.567 1.00 92.12 81 THR A CA 1
ATOM 631 C C . THR A 1 81 ? 7.227 0.552 13.130 1.00 92.12 81 THR A C 1
ATOM 633 O O . THR A 1 81 ? 7.219 1.415 14.007 1.00 92.12 81 THR A O 1
ATOM 636 N N . THR A 1 82 ? 6.102 0.133 12.572 1.00 93.25 82 THR A N 1
ATOM 637 C CA . THR A 1 82 ? 4.787 0.600 12.998 1.00 93.25 82 THR A CA 1
ATOM 638 C C . THR A 1 82 ? 3.758 -0.455 12.671 1.00 93.25 82 THR A C 1
ATOM 640 O O . THR A 1 82 ? 3.778 -1.043 11.589 1.00 93.25 82 THR A O 1
ATOM 643 N N . LYS A 1 83 ? 2.831 -0.663 13.599 1.00 94.69 83 LYS A N 1
ATOM 644 C CA . LYS A 1 83 ? 1.672 -1.512 13.369 1.00 94.69 83 LYS A CA 1
ATOM 645 C C . LYS A 1 83 ? 0.552 -0.720 12.719 1.00 94.69 83 LYS A C 1
ATOM 647 O O . LYS A 1 83 ? 0.432 0.487 12.943 1.00 94.69 83 LYS A O 1
ATOM 652 N N . THR A 1 84 ? -0.264 -1.386 11.914 1.00 92.38 84 THR A N 1
ATOM 653 C CA . THR A 1 84 ? -1.444 -0.767 11.306 1.00 92.38 84 THR A CA 1
ATOM 654 C C . THR A 1 84 ? -2.725 -1.424 11.780 1.00 92.38 84 THR A C 1
ATOM 656 O O . THR A 1 84 ? -2.772 -2.614 12.083 1.00 92.38 84 THR A O 1
ATOM 659 N N . VAL A 1 85 ? -3.785 -0.626 11.840 1.00 93.19 85 VAL A N 1
ATOM 660 C CA . VAL A 1 85 ? -5.144 -1.089 12.124 1.00 93.19 85 VAL A CA 1
ATOM 661 C C . VAL A 1 85 ? -6.114 -0.465 11.133 1.00 93.19 85 VAL A C 1
ATOM 663 O O . VAL A 1 85 ? -5.825 0.570 10.527 1.00 93.19 85 VAL A O 1
ATOM 666 N N . LYS A 1 86 ? -7.283 -1.086 10.978 1.00 93.75 86 LYS A N 1
ATOM 667 C CA . LYS A 1 86 ? -8.358 -0.562 10.136 1.00 93.75 86 LYS A CA 1
ATOM 668 C C . LYS A 1 86 ? -9.359 0.200 10.987 1.00 93.75 86 LYS A C 1
ATOM 670 O O . LYS A 1 86 ? -10.012 -0.380 11.856 1.00 93.75 86 LYS A O 1
ATOM 675 N N . LEU A 1 87 ? -9.503 1.487 10.706 1.00 92.19 87 LEU A N 1
ATOM 676 C CA . LEU A 1 87 ? -10.582 2.293 11.260 1.00 92.19 87 LEU A CA 1
ATOM 677 C C . LEU A 1 87 ? -11.698 2.442 10.239 1.00 92.19 87 LEU A C 1
ATOM 679 O O . LEU A 1 87 ? -11.434 2.484 9.042 1.00 92.19 87 LEU A O 1
ATOM 683 N N . ILE A 1 88 ? -12.925 2.566 10.725 1.00 91.62 88 ILE A N 1
ATOM 684 C CA . ILE A 1 88 ? -14.060 3.060 9.955 1.00 91.62 88 ILE A CA 1
ATOM 685 C C . ILE A 1 88 ? -14.411 4.469 10.428 1.00 91.62 88 ILE A C 1
ATOM 687 O O . ILE A 1 88 ? -14.441 4.740 11.635 1.00 91.62 88 ILE A O 1
ATOM 691 N N . PHE A 1 89 ? -14.691 5.368 9.495 1.00 89.06 89 PHE A N 1
ATOM 692 C CA . PHE A 1 89 ? -15.120 6.724 9.814 1.00 89.06 89 PHE A CA 1
ATOM 693 C C . PHE A 1 89 ? -16.630 6.765 10.038 1.00 89.06 89 PHE A C 1
ATOM 695 O O . PHE A 1 89 ? -17.413 6.280 9.229 1.00 89.06 89 PHE A O 1
ATOM 702 N N . ILE A 1 90 ? -17.054 7.327 11.167 1.00 88.38 90 ILE A N 1
ATOM 703 C CA . ILE A 1 90 ? -18.469 7.432 11.565 1.00 88.38 90 ILE A CA 1
ATOM 704 C C . ILE A 1 90 ? -19.039 8.838 11.331 1.00 88.38 90 ILE A C 1
ATOM 706 O O . ILE A 1 90 ? -20.257 9.022 11.368 1.00 88.38 90 ILE A O 1
ATOM 710 N N . SER A 1 91 ? -18.173 9.804 11.019 1.00 83.06 91 SER A N 1
ATOM 711 C CA . SER A 1 91 ? -18.522 11.146 10.558 1.00 83.06 91 SER A CA 1
ATOM 712 C C . SER A 1 91 ? -17.578 11.586 9.443 1.00 83.06 91 SER A C 1
ATOM 714 O O . SER A 1 91 ? -16.426 11.150 9.408 1.00 83.06 91 SER A O 1
ATOM 716 N N . ASP A 1 92 ? -18.016 12.531 8.616 1.00 75.75 92 ASP A N 1
ATOM 717 C CA . ASP A 1 92 ? -17.167 13.110 7.575 1.00 75.75 92 ASP A CA 1
ATOM 718 C C . ASP A 1 92 ? -15.958 13.835 8.183 1.00 75.75 92 ASP A C 1
ATOM 720 O O . ASP A 1 92 ? -16.067 14.625 9.125 1.00 75.75 92 ASP A O 1
ATOM 724 N N . SER A 1 93 ? -14.779 13.579 7.625 1.00 69.50 93 SER A N 1
ATOM 725 C CA . SER A 1 93 ? -13.514 14.190 8.014 1.00 69.50 93 SER A CA 1
ATOM 726 C C . SER A 1 93 ? -12.668 14.398 6.768 1.00 69.50 93 SER A C 1
ATOM 728 O O . SER A 1 93 ? -11.811 13.574 6.460 1.00 69.50 93 SER A O 1
ATOM 730 N N . LYS A 1 94 ? -12.895 15.512 6.058 1.00 62.56 94 LYS A N 1
ATOM 731 C CA . LYS A 1 94 ? -12.244 15.817 4.771 1.00 62.56 94 LYS A CA 1
ATOM 732 C C . LYS A 1 94 ? -10.746 15.452 4.780 1.00 62.56 94 LYS A C 1
ATOM 734 O O . LYS A 1 94 ? -10.024 15.961 5.640 1.00 62.56 94 LYS A O 1
ATOM 739 N N . PRO A 1 95 ? -10.266 14.626 3.833 1.00 64.94 95 PRO A N 1
ATOM 740 C CA . PRO A 1 95 ? -10.946 14.143 2.619 1.00 64.94 95 PRO A CA 1
ATOM 741 C C . PRO A 1 95 ? -11.762 12.842 2.779 1.00 64.94 95 PRO A C 1
ATOM 743 O O . PRO A 1 95 ? -12.203 12.300 1.778 1.00 64.94 95 PRO A O 1
ATOM 746 N N . ILE A 1 96 ? -11.935 12.336 3.997 1.00 73.00 96 ILE A N 1
ATOM 747 C CA . ILE A 1 96 ? -12.522 11.026 4.306 1.00 73.00 96 ILE A CA 1
ATOM 748 C C . ILE A 1 96 ? -14.028 11.164 4.550 1.00 73.00 96 ILE A C 1
ATOM 750 O O . ILE A 1 96 ? -14.450 12.065 5.286 1.00 73.00 96 ILE A O 1
ATOM 754 N N . GLU A 1 97 ? -14.828 10.279 3.965 1.00 77.75 97 GLU A N 1
ATOM 755 C CA . GLU A 1 97 ? -16.284 10.265 4.115 1.00 77.75 97 GLU A CA 1
ATOM 756 C C . GLU A 1 97 ? -16.730 9.279 5.199 1.00 77.75 97 GLU A C 1
ATOM 758 O O . GLU A 1 97 ? -16.039 8.317 5.555 1.00 77.75 97 GLU A O 1
ATOM 763 N N . LYS A 1 98 ? -17.915 9.516 5.762 1.00 83.75 98 LYS A N 1
ATOM 764 C CA . LYS A 1 98 ? -18.552 8.555 6.660 1.00 83.75 98 LYS A CA 1
ATOM 765 C C . LYS A 1 98 ? -18.743 7.205 5.956 1.00 83.75 98 LYS A C 1
ATOM 767 O O . LYS A 1 98 ? -19.357 7.119 4.900 1.00 83.75 98 LYS A O 1
ATOM 772 N N . GLY A 1 99 ? -18.316 6.135 6.620 1.00 84.75 99 GLY A N 1
ATOM 773 C CA . GLY A 1 99 ? -18.382 4.756 6.137 1.00 84.75 99 GLY A CA 1
ATOM 774 C C . GLY A 1 99 ? -17.063 4.249 5.557 1.00 84.75 99 GLY A C 1
ATOM 775 O O . GLY A 1 99 ? -16.885 3.035 5.463 1.00 84.75 99 GLY A O 1
ATOM 776 N N . ASP A 1 100 ? -16.118 5.140 5.248 1.00 83.75 100 ASP A N 1
ATOM 777 C CA . ASP A 1 100 ? -14.817 4.747 4.714 1.00 83.75 100 ASP A CA 1
ATOM 778 C C . ASP A 1 100 ? -14.031 3.910 5.724 1.00 83.75 100 ASP A C 1
ATOM 780 O O . ASP A 1 100 ? -13.872 4.291 6.889 1.00 83.75 100 ASP A O 1
ATOM 784 N N . ILE A 1 101 ? -13.497 2.778 5.256 1.00 89.81 101 ILE A N 1
ATOM 785 C CA . ILE A 1 101 ? -12.582 1.928 6.019 1.00 89.81 101 ILE A CA 1
ATOM 786 C C . ILE A 1 101 ? -11.158 2.202 5.553 1.00 89.81 101 ILE A C 1
ATOM 788 O O . ILE A 1 101 ? -10.802 1.937 4.405 1.00 89.81 101 ILE A O 1
ATOM 792 N N . ILE A 1 102 ? -10.322 2.687 6.466 1.00 86.31 102 ILE A N 1
ATOM 793 C CA . ILE A 1 102 ? -8.948 3.089 6.181 1.00 86.31 102 ILE A CA 1
ATOM 794 C C . ILE A 1 102 ? -7.993 2.335 7.093 1.00 86.31 102 ILE A C 1
ATOM 796 O O . ILE A 1 102 ? -8.116 2.350 8.318 1.00 86.31 102 ILE A O 1
ATOM 800 N N . GLU A 1 103 ? -7.001 1.700 6.477 1.00 89.50 103 GLU A N 1
ATOM 801 C CA . GLU A 1 103 ? -5.834 1.186 7.182 1.00 89.50 103 GLU A CA 1
ATOM 802 C C . GLU A 1 103 ? -4.868 2.335 7.488 1.00 89.50 103 GLU A C 1
ATOM 804 O O . GLU A 1 103 ? -4.471 3.085 6.593 1.00 89.50 103 GLU A O 1
ATOM 809 N N . MET A 1 104 ? -4.495 2.489 8.756 1.00 87.69 104 MET A N 1
ATOM 810 C CA . MET A 1 104 ? -3.598 3.553 9.199 1.00 87.69 104 MET A CA 1
ATOM 811 C C . MET A 1 104 ? -2.638 3.083 10.285 1.00 87.69 104 MET A C 1
ATOM 813 O O . MET A 1 104 ? -2.857 2.057 10.927 1.00 87.69 104 MET A O 1
ATOM 817 N N . SER A 1 105 ? -1.582 3.865 10.501 1.00 90.94 105 SER A N 1
ATOM 818 C CA . SER A 1 105 ? -0.611 3.628 11.564 1.00 90.94 105 SER A CA 1
ATOM 819 C C . SER A 1 105 ? -1.232 3.676 12.952 1.00 90.94 105 SER A C 1
ATOM 821 O O . SER A 1 105 ? -2.164 4.440 13.201 1.00 90.94 105 SER A O 1
ATOM 823 N N . GLU A 1 106 ? -0.641 2.928 13.879 1.00 92.12 106 GLU A N 1
ATOM 824 C CA . GLU A 1 106 ? -0.959 2.964 15.306 1.00 92.12 106 GLU A CA 1
ATOM 825 C C . GLU A 1 106 ? -1.004 4.394 15.863 1.00 92.12 106 GLU A C 1
ATOM 827 O O . GLU A 1 106 ? -1.921 4.740 16.603 1.00 92.12 106 GLU A O 1
ATOM 832 N N . GLU A 1 107 ? -0.050 5.247 15.491 1.00 89.06 107 GLU A N 1
ATOM 833 C CA . GLU A 1 107 ? 0.004 6.643 15.937 1.00 89.06 107 GLU A CA 1
ATOM 834 C C . GLU A 1 107 ? -1.230 7.444 15.481 1.00 89.06 107 GLU A C 1
ATOM 836 O O . GLU A 1 107 ? -1.893 8.103 16.289 1.00 89.06 107 GLU A O 1
ATOM 841 N N . LYS A 1 108 ? -1.594 7.343 14.194 1.00 88.9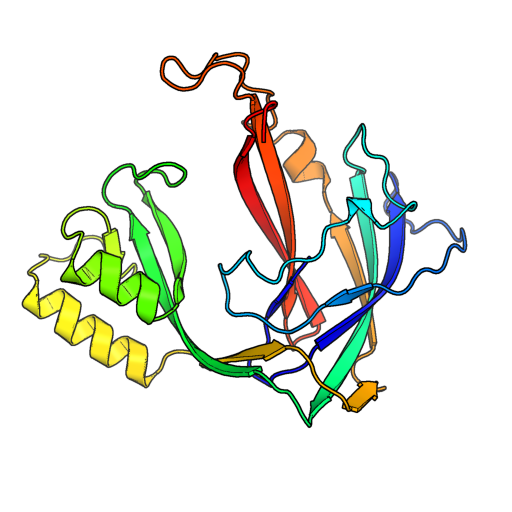4 108 LYS A N 1
ATOM 842 C CA . LYS A 1 108 ? -2.789 8.006 13.652 1.00 88.94 108 LYS A CA 1
ATOM 843 C C . LYS A 1 108 ? -4.064 7.408 14.239 1.00 88.94 108 LYS A C 1
ATOM 845 O O . LYS A 1 108 ? -4.982 8.151 14.582 1.00 88.94 108 LYS A O 1
ATOM 850 N N . ALA A 1 109 ? -4.114 6.089 14.403 1.00 91.12 109 ALA A N 1
ATOM 851 C CA . ALA A 1 109 ? -5.253 5.419 15.012 1.00 91.12 109 ALA A CA 1
ATOM 852 C C . ALA A 1 109 ? -5.454 5.883 16.459 1.00 91.12 109 ALA A C 1
ATOM 854 O O . ALA A 1 109 ? -6.560 6.262 16.834 1.00 91.12 109 ALA A O 1
ATOM 855 N N . ASN A 1 110 ? -4.377 5.970 17.245 1.00 91.19 110 ASN A N 1
ATOM 856 C CA . ASN A 1 110 ? -4.400 6.533 18.593 1.00 91.19 110 ASN A CA 1
ATOM 857 C C . ASN A 1 110 ? -4.983 7.951 18.610 1.00 91.19 110 ASN A C 1
ATOM 859 O O . ASN A 1 110 ? -5.810 8.257 1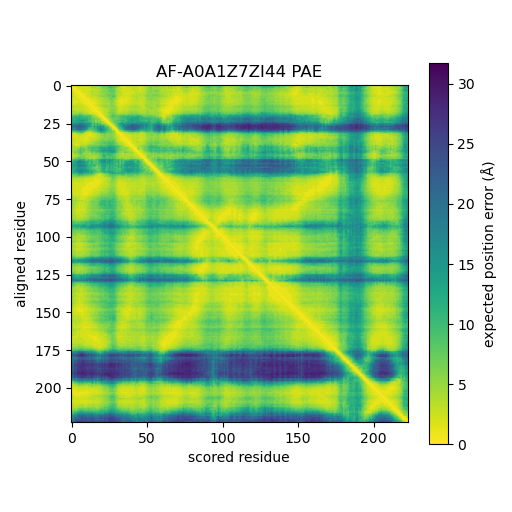9.469 1.00 91.19 110 ASN A O 1
ATOM 863 N N . PHE A 1 111 ? -4.592 8.812 17.666 1.00 89.81 111 PHE A N 1
ATOM 864 C CA . PHE A 1 111 ? -5.149 10.161 17.560 1.00 89.81 111 PHE A CA 1
ATOM 865 C C . PHE A 1 111 ? -6.675 10.139 17.381 1.00 89.81 111 PHE A C 1
ATOM 867 O O . PHE A 1 111 ? -7.389 10.789 18.149 1.00 89.81 111 PHE A O 1
ATOM 874 N N . TYR A 1 112 ? -7.194 9.359 16.430 1.00 89.44 112 TYR A N 1
ATOM 875 C CA . TYR A 1 112 ? -8.637 9.298 16.179 1.00 89.44 112 TYR A CA 1
ATOM 876 C C . TYR A 1 112 ? -9.414 8.637 17.322 1.00 89.44 112 TYR A C 1
ATOM 878 O O . TYR A 1 112 ? -10.455 9.149 17.726 1.00 89.44 112 TYR A O 1
ATOM 886 N N . LEU A 1 113 ? -8.892 7.551 17.893 1.00 89.94 113 LEU A N 1
ATOM 887 C CA . LEU A 1 113 ? -9.583 6.789 18.935 1.00 89.94 113 LEU A CA 1
ATOM 888 C C . LEU A 1 113 ? -9.527 7.461 20.318 1.00 89.94 113 LEU A C 1
ATOM 890 O O . LEU A 1 113 ? -10.441 7.275 21.118 1.00 89.94 113 LEU A O 1
ATOM 894 N N . LYS A 1 114 ? -8.479 8.244 20.622 1.00 86.88 114 LYS A N 1
ATOM 895 C CA . LYS A 1 114 ? -8.304 8.891 21.939 1.00 86.88 114 LYS A CA 1
ATOM 896 C C . LYS A 1 114 ? -8.632 10.382 21.939 1.00 86.88 114 LYS A C 1
ATOM 898 O O . LYS A 1 114 ? -9.247 10.848 22.895 1.00 86.88 114 LYS A O 1
ATOM 903 N N . LYS A 1 115 ? -8.197 11.129 20.914 1.00 80.12 115 LYS A N 1
ATOM 904 C CA . LYS A 1 115 ? -8.257 12.605 20.880 1.00 80.12 115 LYS A CA 1
ATOM 905 C C . LYS A 1 115 ? -9.400 13.155 20.025 1.00 80.12 115 LYS A C 1
ATOM 907 O O . LYS A 1 115 ? -9.929 14.209 20.350 1.00 80.12 115 LYS A O 1
ATOM 912 N N . SER A 1 116 ? -9.797 12.458 18.960 1.00 77.56 116 SER A N 1
ATOM 913 C CA . SER A 1 116 ? -10.884 12.876 18.057 1.00 77.56 116 SER A CA 1
ATOM 914 C C . SER A 1 116 ? -12.068 11.904 18.101 1.00 77.56 116 SER A C 1
ATOM 916 O O . SER A 1 116 ? -12.577 11.452 17.071 1.00 77.56 116 SER A O 1
ATOM 918 N N . MET A 1 117 ? -12.486 11.559 19.324 1.00 70.19 117 MET A N 1
ATOM 919 C CA . MET A 1 117 ? -13.586 10.624 19.558 1.00 70.19 117 MET A CA 1
ATOM 920 C C . MET A 1 117 ? -14.865 11.078 18.851 1.00 70.19 117 MET A C 1
ATOM 922 O O . MET A 1 117 ? -15.186 12.263 18.815 1.00 70.19 117 MET A O 1
ATOM 926 N N . GLY A 1 118 ? -15.586 10.115 18.278 1.00 76.62 118 GLY A N 1
ATOM 927 C CA . GLY A 1 118 ? -16.802 10.374 17.507 1.00 76.62 118 GLY A CA 1
ATOM 928 C C . GLY A 1 118 ? -16.575 10.569 16.007 1.00 76.62 118 GLY A C 1
ATOM 929 O O . GLY A 1 118 ? -17.557 10.638 15.278 1.00 76.62 118 GLY A O 1
ATOM 930 N N . ARG A 1 119 ? -15.318 10.604 15.528 1.00 86.00 119 ARG A N 1
ATOM 931 C CA . ARG A 1 119 ? -15.017 10.656 14.083 1.00 86.00 119 ARG A CA 1
ATOM 932 C C . ARG A 1 119 ? -14.740 9.304 13.448 1.00 86.00 119 ARG A C 1
ATOM 934 O O . ARG A 1 119 ? -15.110 9.083 12.299 1.00 86.00 119 ARG A O 1
ATOM 941 N N . ALA A 1 120 ? -14.121 8.394 14.192 1.00 90.19 120 ALA A N 1
ATOM 942 C CA . ALA A 1 120 ? -13.822 7.046 13.730 1.00 90.19 120 ALA A CA 1
ATOM 943 C C . ALA A 1 120 ? -13.878 6.033 14.882 1.00 90.19 120 ALA A C 1
ATOM 945 O O . ALA A 1 120 ? -13.769 6.395 16.054 1.00 90.19 120 ALA A O 1
ATOM 946 N N . THR A 1 121 ? -14.031 4.759 14.533 1.00 92.31 121 THR A N 1
ATOM 947 C CA . THR A 1 121 ? -13.909 3.609 15.440 1.00 92.31 121 THR A CA 1
ATOM 948 C C . THR A 1 121 ? -13.156 2.477 14.739 1.00 92.31 121 THR A C 1
ATOM 950 O O . THR A 1 121 ? -12.846 2.576 13.553 1.00 92.31 121 THR A O 1
ATOM 953 N N . LEU A 1 122 ? -12.838 1.396 15.448 1.00 93.19 122 LEU A N 1
ATOM 954 C CA . LEU A 1 122 ? -12.274 0.196 14.828 1.00 93.19 122 LEU A CA 1
ATOM 955 C C . LEU A 1 122 ? -13.293 -0.435 13.877 1.00 93.19 122 LEU A C 1
ATOM 957 O O . LEU A 1 122 ? -14.460 -0.606 14.234 1.00 93.19 122 LEU A O 1
ATOM 961 N N . ALA A 1 123 ? -12.850 -0.838 12.686 1.00 93.00 123 ALA A N 1
ATOM 962 C CA . ALA A 1 123 ? -13.729 -1.467 11.698 1.00 93.00 123 ALA A CA 1
ATOM 963 C C . ALA A 1 123 ? -14.372 -2.771 12.224 1.00 93.00 123 ALA A C 1
ATOM 965 O O . ALA A 1 123 ? -15.515 -3.078 11.901 1.00 93.00 123 ALA A O 1
ATOM 966 N N . SER A 1 124 ? -13.683 -3.500 13.106 1.00 91.69 124 SER A N 1
ATOM 967 C CA . SER A 1 124 ? -14.173 -4.709 13.795 1.00 91.69 124 SER A CA 1
ATOM 968 C C . SER A 1 124 ? -15.277 -4.454 14.838 1.00 91.69 124 SER A C 1
ATOM 970 O O . SER A 1 124 ? -15.880 -5.392 15.381 1.00 91.69 124 SER A O 1
ATOM 972 N N . MET A 1 125 ? -15.512 -3.182 15.167 1.00 89.50 125 MET A N 1
ATOM 973 C CA . MET A 1 125 ? -16.481 -2.730 16.163 1.00 89.50 125 MET A CA 1
ATOM 974 C C . MET A 1 125 ? -17.675 -1.999 15.551 1.00 89.50 125 MET A C 1
ATOM 976 O O . MET A 1 125 ? -18.512 -1.477 16.288 1.00 89.50 125 MET A O 1
ATOM 980 N N . VAL A 1 126 ? -17.787 -1.999 14.220 1.00 81.75 126 VAL A N 1
ATOM 981 C CA . VAL A 1 126 ? -18.986 -1.548 13.507 1.00 81.75 126 VAL A CA 1
ATOM 982 C C . VAL A 1 126 ? -20.215 -2.253 14.079 1.00 81.75 126 VAL A C 1
ATOM 984 O O . VAL A 1 126 ? -20.222 -3.472 14.237 1.00 81.75 126 VAL A O 1
ATOM 987 N N . ASN A 1 127 ? -21.244 -1.471 14.415 1.00 75.56 127 ASN A N 1
ATOM 988 C CA . ASN A 1 127 ? -22.532 -1.924 14.958 1.00 75.56 127 ASN A CA 1
ATOM 989 C C . ASN A 1 127 ? -22.510 -2.525 16.377 1.00 75.56 127 ASN A C 1
ATOM 991 O O . ASN A 1 127 ? -23.528 -3.040 16.834 1.00 75.56 127 ASN A O 1
ATOM 995 N N . LYS A 1 128 ? -21.393 -2.447 17.110 1.00 81.00 128 LYS A N 1
ATOM 996 C CA . LYS A 1 128 ? -21.358 -2.816 18.537 1.00 81.00 128 LYS A CA 1
ATOM 997 C C . LYS A 1 128 ? -21.717 -1.613 19.403 1.00 81.00 128 LYS A C 1
ATOM 999 O O . LYS A 1 128 ? -21.537 -0.476 18.984 1.00 81.00 128 LYS A O 1
ATOM 1004 N N . LYS A 1 129 ? -22.198 -1.839 20.630 1.00 73.94 129 LYS A N 1
ATOM 1005 C CA . LYS A 1 129 ? -22.404 -0.748 21.596 1.00 73.94 129 LYS A CA 1
ATOM 1006 C C . LYS A 1 129 ? -21.031 -0.175 21.968 1.00 73.94 129 LYS A C 1
ATOM 1008 O O . LYS A 1 129 ? -20.238 -0.839 22.630 1.00 73.94 129 LYS A O 1
ATOM 1013 N N . ILE A 1 130 ? -20.729 1.021 21.469 1.00 78.19 130 ILE A N 1
ATOM 1014 C CA . ILE A 1 130 ? -19.389 1.608 21.539 1.00 78.19 130 ILE A CA 1
ATOM 1015 C C . ILE A 1 130 ? -19.249 2.404 22.837 1.00 78.19 130 ILE A C 1
ATOM 1017 O O . ILE A 1 130 ? -19.810 3.488 22.965 1.00 78.19 130 ILE A O 1
ATOM 1021 N N . THR A 1 131 ? -18.461 1.897 23.785 1.00 83.50 131 THR A N 1
ATOM 1022 C CA . THR A 1 131 ? -17.898 2.724 24.866 1.00 83.50 131 THR A CA 1
ATOM 1023 C C . THR A 1 131 ? -16.422 2.987 24.593 1.00 83.50 131 THR A C 1
ATOM 1025 O O . THR A 1 131 ? -15.738 2.140 24.011 1.00 83.50 131 THR A O 1
ATOM 1028 N N . LYS A 1 132 ? -15.899 4.134 25.039 1.00 83.75 132 LYS A N 1
ATOM 1029 C CA . LYS A 1 132 ? -14.474 4.475 24.890 1.00 83.75 132 LYS A CA 1
ATOM 1030 C C . LYS A 1 132 ? -13.566 3.351 25.393 1.00 83.75 132 LYS A C 1
ATOM 1032 O O . LYS A 1 132 ? -12.645 2.935 24.699 1.00 83.75 132 LYS A O 1
ATOM 1037 N N . GLU A 1 133 ? -13.859 2.828 26.576 1.00 88.62 133 GLU A N 1
ATOM 1038 C CA . GLU A 1 133 ? -13.090 1.745 27.189 1.00 88.62 133 GLU A CA 1
ATOM 1039 C C . GLU A 1 133 ? -13.124 0.463 26.357 1.00 88.62 133 GLU A C 1
ATOM 1041 O O . GLU A 1 133 ? -12.089 -0.175 26.180 1.00 88.62 133 GLU A O 1
ATOM 1046 N N . SER A 1 134 ? -14.287 0.101 25.802 1.00 90.12 134 SER A N 1
ATOM 1047 C CA . SER A 1 134 ? -14.405 -1.085 24.945 1.00 90.12 134 SER A CA 1
ATOM 1048 C C . SER A 1 134 ? -13.565 -0.960 23.671 1.00 90.12 134 SER A C 1
ATOM 1050 O O . SER A 1 134 ? -12.888 -1.917 23.296 1.00 90.12 134 SER A O 1
ATOM 1052 N N . VAL A 1 135 ? -13.538 0.228 23.052 1.00 90.75 135 VAL A N 1
ATOM 1053 C CA . VAL A 1 135 ? -12.741 0.502 21.848 1.00 90.75 135 VAL A CA 1
ATOM 1054 C C . VAL A 1 135 ? -11.255 0.448 22.148 1.00 90.75 135 VAL A C 1
ATOM 1056 O O . VAL A 1 135 ? -10.513 -0.179 21.402 1.00 90.75 135 VAL A O 1
ATOM 1059 N N . LEU A 1 136 ? -10.811 1.058 23.248 1.00 91.62 136 LEU A N 1
ATOM 1060 C CA . LEU A 1 136 ? -9.395 1.060 23.615 1.00 91.62 136 LEU A CA 1
ATOM 1061 C C . LEU A 1 136 ? -8.900 -0.343 23.988 1.00 91.62 136 LEU A C 1
ATOM 1063 O O . LEU A 1 136 ? -7.846 -0.754 23.510 1.00 91.62 136 LEU A O 1
ATOM 1067 N N . LYS A 1 137 ? -9.691 -1.123 24.739 1.00 92.88 137 LYS A N 1
ATOM 1068 C CA . LYS A 1 137 ? -9.364 -2.529 25.037 1.00 92.88 137 LYS A CA 1
ATOM 1069 C C . LYS A 1 137 ? -9.277 -3.377 23.768 1.00 92.88 137 LYS A C 1
ATOM 1071 O O . LYS A 1 137 ? -8.381 -4.209 23.643 1.00 92.88 137 LYS A O 1
ATOM 1076 N N . GLN A 1 138 ? -10.202 -3.194 22.825 1.00 93.94 138 GLN A N 1
ATOM 1077 C CA . GLN A 1 138 ? -10.166 -3.917 21.553 1.00 93.94 138 GLN A CA 1
ATOM 1078 C C . GLN A 1 138 ? -8.989 -3.466 20.679 1.00 93.94 138 GLN A C 1
ATOM 1080 O O . GLN A 1 138 ? -8.344 -4.302 20.052 1.00 93.94 138 GLN A O 1
ATOM 1085 N N . PHE A 1 139 ? -8.664 -2.174 20.684 1.00 94.12 139 PHE A N 1
ATOM 1086 C CA . PHE A 1 139 ? -7.533 -1.622 19.945 1.00 94.12 139 PHE A CA 1
ATOM 1087 C C . PHE A 1 139 ? -6.211 -2.237 20.411 1.00 94.12 139 PHE A C 1
ATOM 1089 O O . PHE A 1 139 ? -5.429 -2.695 19.585 1.00 94.12 139 PHE A O 1
ATOM 1096 N N . GLU A 1 140 ? -5.992 -2.344 21.723 1.00 94.69 140 GLU A N 1
ATOM 1097 C CA . GLU A 1 140 ? -4.812 -3.017 22.281 1.00 94.69 140 GLU A CA 1
ATOM 1098 C C . GLU A 1 140 ? -4.736 -4.497 21.885 1.00 94.69 140 GLU A C 1
ATOM 1100 O O . GLU A 1 140 ? -3.653 -5.006 21.591 1.00 94.69 140 GLU A O 1
ATOM 1105 N N . LYS A 1 141 ? -5.877 -5.199 21.839 1.00 95.00 141 LYS A N 1
ATOM 1106 C CA . LYS A 1 141 ? -5.933 -6.592 21.367 1.00 95.00 141 LYS A CA 1
ATOM 1107 C C . LYS A 1 141 ? -5.554 -6.704 19.894 1.00 95.00 141 LYS A C 1
ATOM 1109 O O . LYS A 1 141 ? -4.749 -7.562 19.545 1.00 95.00 141 LYS A O 1
ATOM 1114 N N . GLU A 1 142 ? -6.094 -5.837 19.043 1.00 95.06 142 GLU A N 1
ATOM 1115 C CA . GLU A 1 142 ? -5.775 -5.830 17.613 1.00 95.06 142 GLU A CA 1
ATOM 1116 C C . GLU A 1 142 ? -4.318 -5.464 17.359 1.00 95.06 142 GLU A C 1
ATOM 1118 O O . GLU A 1 142 ? -3.665 -6.130 16.563 1.00 95.06 142 GLU A O 1
ATOM 1123 N N . LEU A 1 143 ? -3.759 -4.501 18.095 1.00 94.25 143 LEU A N 1
ATOM 1124 C CA . LEU A 1 143 ? -2.340 -4.161 17.996 1.00 94.25 143 LEU A CA 1
ATOM 1125 C C . LEU A 1 143 ? -1.423 -5.335 18.351 1.00 94.25 143 LEU A C 1
ATOM 1127 O O . LEU A 1 143 ? -0.340 -5.450 17.783 1.00 94.25 143 LEU A O 1
ATOM 1131 N N . LYS A 1 144 ? -1.809 -6.239 19.258 1.00 94.19 144 LYS A N 1
ATOM 1132 C CA . LYS A 1 144 ? -0.970 -7.408 19.579 1.00 94.19 144 LYS A CA 1
ATOM 1133 C C . LYS A 1 144 ? -0.783 -8.340 18.381 1.00 94.19 144 LYS A C 1
ATOM 1135 O O . LYS A 1 144 ? 0.320 -8.847 18.206 1.00 94.19 144 LYS A O 1
ATOM 1140 N N . ILE A 1 145 ? -1.810 -8.496 17.546 1.00 94.06 145 ILE A N 1
ATOM 1141 C CA . ILE A 1 145 ? -1.799 -9.375 16.363 1.00 94.06 145 ILE A CA 1
ATOM 1142 C C . ILE A 1 145 ? -1.624 -8.622 15.034 1.00 94.06 145 ILE A C 1
ATOM 1144 O O . ILE A 1 145 ? -1.563 -9.243 13.975 1.00 94.06 145 ILE A O 1
ATOM 1148 N N . ALA A 1 146 ? -1.576 -7.290 15.069 1.00 93.06 146 ALA A N 1
ATOM 1149 C CA . ALA A 1 146 ? -1.456 -6.463 13.880 1.00 93.06 146 ALA A CA 1
ATOM 1150 C C . ALA A 1 146 ? -0.108 -6.659 13.180 1.00 93.06 146 ALA A C 1
ATOM 1152 O O . ALA A 1 146 ? 0.941 -6.815 13.814 1.00 93.06 146 ALA A O 1
ATOM 1153 N N . LYS A 1 147 ? -0.154 -6.573 11.850 1.00 91.06 147 LYS A N 1
ATOM 1154 C CA . LYS A 1 147 ? 1.028 -6.595 10.992 1.00 91.06 147 LYS A CA 1
ATOM 1155 C C . LYS A 1 147 ? 1.939 -5.417 11.307 1.00 91.06 147 LYS A C 1
ATOM 1157 O O . LYS A 1 147 ? 1.470 -4.297 11.524 1.00 91.06 147 LYS A O 1
ATOM 1162 N N . THR A 1 148 ? 3.241 -5.678 11.290 1.00 93.50 148 THR A N 1
ATOM 1163 C CA . THR A 1 148 ? 4.272 -4.662 11.491 1.00 93.50 148 THR A CA 1
ATOM 1164 C C . THR A 1 148 ? 4.869 -4.291 10.144 1.00 93.50 148 THR A C 1
ATOM 1166 O O . THR A 1 148 ? 5.360 -5.155 9.427 1.00 93.50 148 THR A O 1
ATOM 1169 N N . TYR A 1 149 ? 4.859 -3.002 9.822 1.00 94.00 149 TYR A N 1
ATOM 1170 C CA . TYR A 1 149 ? 5.451 -2.465 8.603 1.00 94.00 149 TYR A CA 1
ATOM 1171 C C . TYR A 1 149 ? 6.674 -1.616 8.922 1.00 94.00 149 TYR A C 1
ATOM 1173 O O . TYR A 1 149 ? 6.735 -0.931 9.947 1.00 94.00 149 TYR A O 1
ATOM 1181 N N . TYR A 1 150 ? 7.634 -1.634 8.008 1.00 93.38 150 TYR A N 1
ATOM 1182 C CA . TYR A 1 150 ? 8.874 -0.883 8.091 1.00 93.38 150 TYR A CA 1
ATOM 1183 C C . TYR A 1 150 ? 8.780 0.409 7.281 1.00 93.38 150 TYR A C 1
ATOM 1185 O O . TYR A 1 150 ? 8.223 0.461 6.187 1.00 93.38 150 TYR A O 1
ATOM 1193 N N . SER A 1 151 ? 9.401 1.456 7.807 1.00 92.12 151 SER A N 1
ATOM 1194 C CA . SER A 1 151 ? 9.646 2.715 7.115 1.00 92.12 151 SER A CA 1
ATOM 1195 C C . SER A 1 151 ? 11.130 3.021 7.234 1.00 92.12 151 SER A C 1
ATOM 1197 O O . SER A 1 151 ? 11.614 3.269 8.337 1.00 92.12 151 SER A O 1
ATOM 1199 N N . LYS A 1 152 ? 11.839 3.023 6.105 1.00 92.19 152 LYS A N 1
ATOM 1200 C CA . LYS A 1 152 ? 13.281 3.294 6.042 1.00 92.19 152 LYS A CA 1
ATOM 1201 C C . LYS A 1 152 ? 13.553 4.466 5.106 1.00 92.19 152 LYS A C 1
ATOM 1203 O O . LYS A 1 152 ? 12.877 4.601 4.092 1.00 92.19 152 LYS A O 1
ATOM 1208 N N . SER A 1 153 ? 14.529 5.311 5.419 1.00 89.75 153 SER A N 1
ATOM 1209 C CA . SER A 1 153 ? 15.014 6.342 4.495 1.00 89.75 153 SER A CA 1
ATOM 1210 C C . SER A 1 153 ? 16.487 6.674 4.731 1.00 89.75 153 SER A C 1
ATOM 1212 O O . SER A 1 153 ? 17.043 6.371 5.787 1.00 89.75 153 SER A O 1
ATOM 1214 N N . HIS A 1 154 ? 17.115 7.287 3.719 1.00 89.19 154 HIS A N 1
ATOM 1215 C CA . HIS A 1 154 ? 18.547 7.617 3.695 1.00 89.19 154 HIS A CA 1
ATOM 1216 C C . HIS A 1 154 ? 19.442 6.401 3.997 1.00 89.19 154 HIS A C 1
ATOM 1218 O O . HIS A 1 154 ? 20.266 6.435 4.907 1.00 89.19 154 HIS A O 1
ATOM 1224 N N . CYS A 1 155 ? 19.231 5.312 3.256 1.00 91.81 155 CYS A N 1
ATOM 1225 C CA . CYS A 1 155 ? 20.010 4.078 3.352 1.00 91.81 155 CYS A CA 1
ATOM 1226 C C . CYS A 1 155 ? 21.237 4.138 2.444 1.00 91.81 155 CYS A C 1
ATOM 1228 O O . CYS A 1 155 ? 21.102 4.474 1.263 1.00 91.81 155 CYS A O 1
ATOM 1230 N N . LYS A 1 156 ? 22.411 3.801 2.988 1.00 92.19 156 LYS A N 1
ATOM 1231 C CA . LYS A 1 156 ? 23.668 3.756 2.222 1.00 92.19 156 LYS A CA 1
ATOM 1232 C C . LYS A 1 156 ? 23.752 2.517 1.338 1.00 92.19 156 LYS A C 1
ATOM 1234 O O . LYS A 1 156 ? 24.224 2.603 0.210 1.00 92.19 156 LYS A O 1
ATOM 1239 N N . THR A 1 157 ? 23.248 1.394 1.833 1.00 94.12 157 THR A N 1
ATOM 1240 C CA . THR A 1 157 ? 23.379 0.097 1.173 1.00 94.12 157 THR A CA 1
ATOM 1241 C C . THR A 1 157 ? 22.040 -0.328 0.584 1.00 94.12 157 THR A C 1
ATOM 1243 O O . THR A 1 157 ? 21.015 -0.343 1.274 1.00 94.12 157 THR A O 1
ATOM 1246 N N . GLN A 1 158 ? 22.050 -0.656 -0.709 1.00 93.81 158 GLN A N 1
ATOM 1247 C CA . GLN A 1 158 ? 20.873 -1.060 -1.478 1.00 93.81 158 GLN A CA 1
ATOM 1248 C C . GLN A 1 158 ? 21.245 -2.249 -2.363 1.00 93.81 158 GLN A C 1
ATOM 1250 O O . GLN A 1 158 ? 21.934 -2.083 -3.366 1.00 93.81 158 GLN A O 1
ATOM 1255 N N . ILE A 1 159 ? 20.819 -3.450 -1.973 1.00 95.25 159 ILE A N 1
ATOM 1256 C CA . ILE A 1 159 ? 21.187 -4.694 -2.662 1.00 95.25 159 ILE A CA 1
ATOM 1257 C C . ILE A 1 159 ? 19.949 -5.251 -3.374 1.00 95.25 159 ILE A C 1
ATOM 1259 O O . ILE A 1 159 ? 18.972 -5.582 -2.694 1.00 95.25 159 ILE A O 1
ATOM 1263 N N . PRO A 1 160 ? 19.944 -5.349 -4.716 1.00 94.62 160 PRO A N 1
ATOM 1264 C CA . PRO A 1 160 ? 18.864 -5.990 -5.461 1.00 94.62 160 PRO A CA 1
ATOM 1265 C C . PRO A 1 160 ? 18.674 -7.451 -5.056 1.00 94.62 160 PRO A C 1
ATOM 1267 O O . PRO A 1 160 ? 19.634 -8.201 -4.914 1.00 94.62 160 PRO A O 1
ATOM 1270 N N . ILE A 1 161 ? 17.419 -7.861 -4.881 1.00 95.44 161 ILE A N 1
ATOM 1271 C CA . ILE A 1 161 ? 17.053 -9.240 -4.554 1.00 95.44 161 ILE A CA 1
ATOM 1272 C C . ILE A 1 161 ? 16.592 -9.908 -5.847 1.00 95.44 161 ILE A C 1
ATOM 1274 O O . ILE A 1 161 ? 15.499 -9.625 -6.342 1.00 95.44 161 ILE A O 1
ATOM 1278 N N . ASP A 1 162 ? 17.431 -10.747 -6.452 1.00 91.75 162 ASP A N 1
ATOM 1279 C CA . ASP A 1 162 ? 17.167 -11.295 -7.792 1.00 91.75 162 ASP A CA 1
ATOM 1280 C C . ASP A 1 162 ? 15.937 -12.200 -7.861 1.00 91.75 162 ASP A C 1
ATOM 1282 O O . ASP A 1 162 ? 15.212 -12.171 -8.854 1.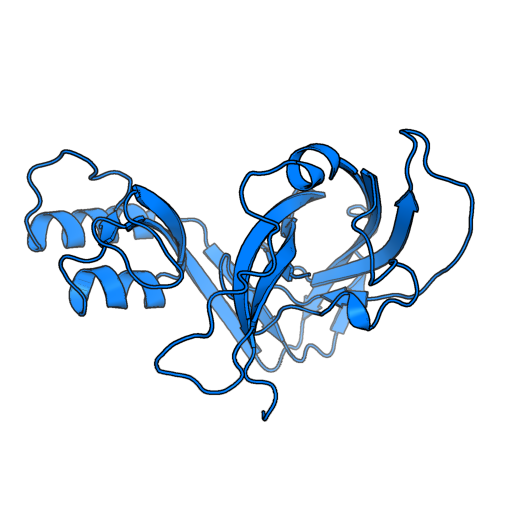00 91.75 162 ASP A O 1
ATOM 1286 N N . SER A 1 163 ? 15.639 -12.923 -6.782 1.00 93.94 163 SER A N 1
ATOM 1287 C CA . SER A 1 163 ? 14.436 -13.755 -6.676 1.00 93.94 163 SER A CA 1
ATOM 1288 C C . SER A 1 163 ? 13.134 -12.950 -6.559 1.00 93.94 163 SER A C 1
ATOM 1290 O O . SER A 1 163 ? 12.058 -13.540 -6.558 1.00 93.94 163 SER A O 1
ATOM 1292 N N . LEU A 1 164 ? 13.208 -11.619 -6.425 1.00 94.38 164 LEU A N 1
ATOM 1293 C CA . LEU A 1 164 ? 12.066 -10.718 -6.239 1.00 94.38 164 LEU A CA 1
ATOM 1294 C C . LEU A 1 164 ? 11.994 -9.668 -7.358 1.00 94.38 164 LEU A C 1
ATOM 1296 O O . LEU A 1 164 ? 11.864 -8.466 -7.105 1.00 94.38 164 LEU A O 1
ATOM 1300 N N . LYS A 1 165 ? 12.084 -10.143 -8.602 1.00 94.69 165 LYS A N 1
ATOM 1301 C CA . LYS A 1 165 ? 11.797 -9.381 -9.824 1.00 94.69 165 LYS A CA 1
ATOM 1302 C C . LYS A 1 165 ? 10.387 -9.694 -10.303 1.00 94.69 165 LYS A C 1
ATOM 1304 O O . LYS A 1 165 ? 9.981 -10.853 -10.347 1.00 94.69 165 LYS A O 1
ATOM 1309 N N . PHE A 1 166 ? 9.645 -8.662 -10.679 1.00 94.00 166 PHE A N 1
ATOM 1310 C CA . PHE A 1 166 ? 8.248 -8.793 -11.064 1.00 94.00 166 PHE A CA 1
ATOM 1311 C C . PHE A 1 166 ? 7.918 -7.932 -12.277 1.00 94.00 166 PHE A C 1
ATOM 1313 O O . PHE A 1 166 ? 8.373 -6.795 -12.401 1.00 94.00 166 PHE A O 1
ATOM 1320 N N . THR A 1 167 ? 7.025 -8.463 -13.109 1.00 93.06 167 THR A N 1
ATOM 1321 C CA . THR A 1 167 ? 6.331 -7.721 -14.160 1.00 93.06 167 THR A CA 1
ATOM 1322 C C . THR A 1 167 ? 4.838 -7.793 -13.875 1.00 93.06 167 THR A C 1
ATOM 1324 O O . THR A 1 167 ? 4.257 -8.881 -13.846 1.00 93.06 167 THR A O 1
ATOM 1327 N N . LYS A 1 168 ? 4.200 -6.648 -13.614 1.00 93.19 168 LYS A N 1
ATOM 1328 C CA . LYS A 1 168 ? 2.771 -6.578 -13.272 1.00 93.19 168 LYS A CA 1
ATOM 1329 C C . LYS A 1 168 ? 2.052 -5.537 -14.109 1.00 93.19 168 LYS A C 1
ATOM 1331 O O . LYS A 1 168 ? 2.466 -4.384 -14.161 1.00 93.19 168 LYS A O 1
ATOM 1336 N N . THR A 1 169 ? 0.936 -5.944 -14.704 1.00 91.44 169 THR A N 1
ATOM 1337 C CA . THR A 1 169 ? 0.042 -5.067 -15.465 1.00 91.44 169 THR A CA 1
ATOM 1338 C C . THR A 1 169 ? -1.189 -4.742 -14.635 1.00 91.44 169 THR A C 1
ATOM 1340 O O . THR A 1 169 ? -1.855 -5.640 -14.126 1.00 91.44 169 THR A O 1
ATOM 1343 N N . LEU A 1 170 ? -1.500 -3.454 -14.518 1.00 89.75 170 LEU A N 1
ATOM 1344 C CA . LEU A 1 170 ? -2.695 -2.957 -13.845 1.00 89.75 170 LEU A CA 1
ATOM 1345 C C . LEU A 1 170 ? -3.735 -2.529 -14.871 1.00 89.75 170 LEU A C 1
ATOM 1347 O O . LEU A 1 170 ? -3.415 -1.766 -15.781 1.00 89.75 170 LEU A O 1
ATOM 1351 N N . ASP A 1 171 ? -4.977 -2.982 -14.694 1.00 89.06 171 ASP A N 1
ATOM 1352 C CA . ASP A 1 171 ? -6.127 -2.498 -15.458 1.00 89.06 171 ASP A CA 1
ATOM 1353 C C . ASP A 1 171 ? -6.673 -1.216 -14.826 1.00 89.06 171 ASP A C 1
ATOM 1355 O O . ASP A 1 171 ? -7.212 -1.205 -13.718 1.00 89.06 171 ASP A O 1
ATOM 1359 N N . LEU A 1 172 ? -6.518 -0.114 -15.552 1.00 85.19 172 LEU A N 1
ATOM 1360 C CA . LEU A 1 172 ? -6.947 1.214 -15.144 1.00 85.19 172 LEU A CA 1
ATOM 1361 C C . LEU A 1 172 ? -8.309 1.611 -15.735 1.00 85.19 172 LEU A C 1
ATOM 1363 O O . LEU A 1 172 ? -8.850 2.663 -15.383 1.00 85.19 172 LEU A O 1
ATOM 1367 N N . ARG A 1 173 ? -8.907 0.791 -16.612 1.00 84.56 173 ARG A N 1
ATOM 1368 C CA . ARG A 1 173 ? -10.212 1.075 -17.238 1.00 84.56 173 ARG A CA 1
ATOM 1369 C C . ARG A 1 173 ? -11.343 1.281 -16.226 1.00 84.56 173 ARG A C 1
ATOM 1371 O O . ARG A 1 173 ? -12.123 2.210 -16.457 1.00 84.56 173 ARG A O 1
ATOM 1378 N N . PRO A 1 174 ? -11.439 0.528 -15.107 1.00 81.81 174 PRO A N 1
ATOM 1379 C CA . PRO A 1 174 ? -12.463 0.781 -14.091 1.00 81.81 174 PRO A CA 1
ATOM 1380 C C . PRO A 1 174 ? -12.408 2.210 -13.533 1.00 81.81 174 PRO A C 1
ATOM 1382 O O . PRO A 1 174 ? -13.438 2.810 -13.235 1.00 81.81 174 PRO A O 1
ATOM 1385 N N . TYR A 1 175 ? -11.211 2.797 -13.470 1.00 74.19 175 TYR A N 1
ATOM 1386 C CA . TYR A 1 175 ? -11.000 4.143 -12.943 1.00 74.19 175 TYR A CA 1
ATOM 1387 C C . TYR A 1 175 ? -11.259 5.236 -13.981 1.00 74.19 175 TYR A C 1
ATOM 1389 O O . TYR A 1 175 ? -11.541 6.363 -13.604 1.00 74.19 175 TYR A O 1
ATOM 1397 N N . LYS A 1 176 ? -11.264 4.927 -15.286 1.00 68.75 176 LYS A N 1
ATOM 1398 C CA . LYS A 1 176 ? -11.634 5.906 -16.328 1.00 68.75 176 LYS A CA 1
ATOM 1399 C C . LYS A 1 176 ? -13.092 6.355 -16.249 1.00 68.75 176 LYS A C 1
ATOM 1401 O O . LYS A 1 176 ? -13.410 7.453 -16.695 1.00 68.75 176 LYS A O 1
ATOM 1406 N N . LYS A 1 177 ? -13.967 5.485 -15.737 1.00 55.69 177 LYS A N 1
ATOM 1407 C CA . LYS A 1 177 ? -15.415 5.711 -15.622 1.00 55.69 177 LYS A CA 1
ATOM 1408 C C . LYS A 1 177 ? -15.888 5.854 -14.171 1.00 55.69 177 LYS A C 1
ATOM 1410 O O . LYS A 1 177 ? -17.085 6.041 -13.961 1.00 55.69 177 LYS A O 1
ATOM 1415 N N . SER A 1 178 ? -14.998 5.732 -13.178 1.00 50.59 178 SER A N 1
ATOM 1416 C CA . SER A 1 178 ? -15.401 5.844 -11.775 1.00 50.59 178 SER A CA 1
ATOM 1417 C C . SER A 1 178 ? -15.989 7.237 -11.512 1.00 50.59 178 SER A C 1
ATOM 1419 O O . SER A 1 178 ? -15.574 8.229 -12.115 1.00 50.59 178 SER A O 1
ATOM 1421 N N . LYS A 1 179 ? -17.013 7.295 -10.651 1.00 44.09 179 LYS A N 1
ATOM 1422 C CA . LYS A 1 179 ? -17.950 8.425 -10.493 1.00 44.09 179 LYS A CA 1
ATOM 1423 C C . LYS A 1 179 ? -17.313 9.805 -10.212 1.00 44.09 179 LYS A C 1
ATOM 1425 O O . LYS A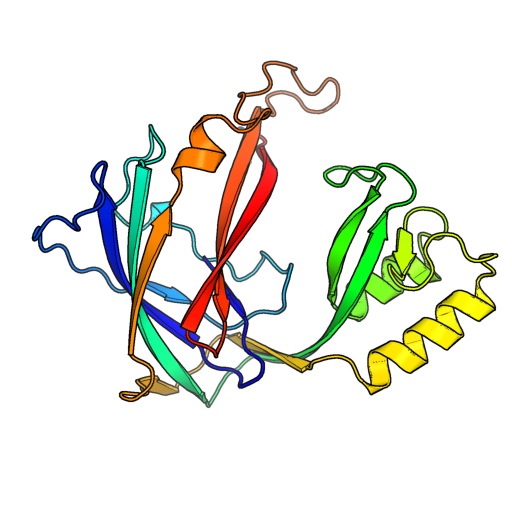 1 179 ? -18.027 10.799 -10.324 1.00 44.09 179 LYS A O 1
ATOM 1430 N N . GLU A 1 180 ? -16.015 9.911 -9.919 1.00 46.12 180 GLU A N 1
ATOM 1431 C CA . GLU A 1 180 ? -15.399 11.139 -9.391 1.00 46.12 180 GLU A CA 1
ATOM 1432 C C . GLU A 1 180 ? -14.050 11.571 -9.989 1.00 46.12 180 GLU A C 1
ATOM 1434 O O . GLU A 1 180 ? -13.382 12.419 -9.407 1.00 46.12 180 GLU A O 1
ATOM 1439 N N . ILE A 1 181 ? -13.647 11.138 -11.191 1.00 49.09 181 ILE A N 1
ATOM 1440 C CA . ILE A 1 181 ? -12.576 11.882 -11.896 1.00 49.09 181 ILE A CA 1
ATOM 1441 C C . ILE A 1 181 ? -13.181 13.126 -12.563 1.00 49.09 181 ILE A C 1
ATOM 1443 O O . ILE A 1 181 ? -13.199 13.280 -13.783 1.00 49.09 181 ILE A O 1
ATOM 1447 N N . LYS A 1 182 ? -13.738 14.033 -11.761 1.00 41.94 182 LYS A N 1
ATOM 1448 C CA . LYS A 1 182 ? -14.129 15.372 -12.204 1.00 41.94 182 LYS A CA 1
ATOM 1449 C C . LYS A 1 182 ? -13.205 16.359 -11.513 1.00 41.94 182 LYS A C 1
ATOM 1451 O O . LYS A 1 182 ? -13.103 16.367 -10.293 1.00 41.94 182 LYS A O 1
ATOM 1456 N N . ARG A 1 183 ? -12.588 17.265 -12.284 1.00 42.62 183 ARG A N 1
ATOM 1457 C CA . ARG A 1 183 ? -12.182 18.563 -11.728 1.00 42.62 183 ARG A CA 1
ATOM 1458 C C . ARG A 1 183 ? -13.438 19.136 -11.082 1.00 42.62 183 ARG A C 1
ATOM 1460 O O . ARG A 1 183 ? -14.349 19.543 -11.806 1.00 42.62 183 ARG A O 1
ATOM 1467 N N . PHE A 1 184 ? -13.533 19.131 -9.755 1.00 45.62 184 PHE A N 1
ATOM 1468 C CA . PHE A 1 184 ? -14.644 19.808 -9.107 1.00 45.62 184 PHE A CA 1
ATOM 1469 C C . PHE A 1 184 ? -14.458 21.294 -9.414 1.00 45.62 184 PHE A C 1
ATOM 1471 O O . PHE A 1 184 ? -13.658 21.977 -8.784 1.00 45.62 184 PHE A O 1
ATOM 1478 N N . LYS A 1 185 ? -15.215 21.818 -10.384 1.00 41.59 185 LYS A N 1
ATOM 1479 C CA . LYS A 1 185 ? -15.356 23.263 -10.636 1.00 41.59 185 LYS A CA 1
ATOM 1480 C C . LYS A 1 185 ? -16.024 23.993 -9.453 1.00 41.59 185 LYS A C 1
ATOM 1482 O O . LYS A 1 185 ? -16.418 25.146 -9.583 1.00 41.59 185 LYS A O 1
ATOM 1487 N N . LYS A 1 186 ? -16.181 23.347 -8.292 1.00 43.12 186 LYS A N 1
ATOM 1488 C CA . LYS A 1 186 ? -16.570 24.009 -7.051 1.00 43.12 186 LYS A CA 1
ATOM 1489 C C . LYS A 1 186 ? -15.331 24.674 -6.467 1.00 43.12 186 LYS A C 1
ATOM 1491 O O . LYS A 1 186 ? -14.501 24.025 -5.839 1.00 43.12 186 LYS A O 1
ATOM 1496 N N . LYS A 1 187 ? -15.240 25.987 -6.687 1.00 46.53 187 LYS A N 1
ATOM 1497 C CA . LYS A 1 187 ? -14.359 26.897 -5.952 1.00 46.53 187 LYS A CA 1
ATOM 1498 C C . LYS A 1 187 ? -14.502 26.575 -4.462 1.00 46.53 187 LYS A C 1
ATOM 1500 O O . LYS A 1 187 ? -15.617 26.601 -3.936 1.00 46.53 187 LYS A O 1
ATOM 1505 N N . ASN A 1 188 ? -13.407 26.228 -3.793 1.00 46.59 188 ASN A N 1
ATOM 1506 C CA . ASN A 1 188 ? -13.434 26.128 -2.342 1.00 46.59 188 ASN A CA 1
ATOM 1507 C C . ASN A 1 188 ? -13.791 27.523 -1.796 1.00 46.59 188 ASN A C 1
ATOM 1509 O O . ASN A 1 188 ? -13.036 28.470 -2.006 1.00 46.59 188 ASN A O 1
ATOM 1513 N N . LYS A 1 189 ? -14.959 27.672 -1.153 1.00 51.62 189 LYS A N 1
ATOM 1514 C CA . LYS A 1 189 ? -15.435 28.977 -0.657 1.00 51.62 189 LYS A CA 1
ATOM 1515 C C . LYS A 1 189 ? -14.465 29.604 0.352 1.00 51.62 189 LYS A C 1
ATOM 1517 O O . LYS A 1 189 ? -14.451 30.819 0.480 1.00 51.62 189 LYS A O 1
ATOM 1522 N N . THR A 1 190 ? -13.649 28.791 1.026 1.00 49.31 190 THR A N 1
ATOM 1523 C CA . THR A 1 190 ? -12.706 29.236 2.061 1.00 49.31 190 THR A CA 1
ATOM 1524 C C . THR A 1 190 ? -11.244 29.244 1.614 1.00 49.31 190 THR A C 1
ATOM 1526 O O . THR A 1 190 ? -10.392 29.700 2.368 1.00 49.31 190 THR A O 1
ATOM 1529 N N . ALA A 1 191 ? -10.925 28.774 0.401 1.00 48.66 191 ALA A N 1
ATOM 1530 C CA . ALA A 1 191 ? -9.556 28.771 -0.114 1.00 48.66 191 ALA A CA 1
ATOM 1531 C C . ALA A 1 191 ? -9.526 29.310 -1.547 1.00 48.66 191 ALA A C 1
ATOM 1533 O O . ALA A 1 191 ? -9.890 28.619 -2.504 1.00 48.66 191 ALA A O 1
ATOM 1534 N N . SER A 1 192 ? -9.095 30.566 -1.692 1.00 41.16 192 SER A N 1
ATOM 1535 C CA . SER A 1 192 ? -8.938 31.213 -2.997 1.00 41.16 192 SER A CA 1
ATOM 1536 C C . SER A 1 192 ? -8.049 30.349 -3.911 1.00 41.16 192 SER A C 1
ATOM 1538 O O . SER A 1 192 ? -6.985 29.887 -3.504 1.00 41.16 192 SER A O 1
ATOM 1540 N N . GLY A 1 193 ? -8.523 30.064 -5.127 1.00 43.88 193 GLY A N 1
ATOM 1541 C CA . GLY A 1 193 ? -7.755 29.365 -6.165 1.00 43.88 193 GLY A CA 1
ATOM 1542 C C . GLY A 1 193 ? -7.628 27.840 -6.043 1.00 43.88 193 GLY A C 1
ATOM 1543 O O . GLY A 1 193 ? -7.069 27.232 -6.947 1.00 43.88 193 GLY A O 1
ATOM 1544 N N . SER A 1 194 ? -8.139 27.185 -4.994 1.00 45.00 194 SER A N 1
ATOM 1545 C CA . SER A 1 194 ? -7.894 25.744 -4.812 1.00 45.00 194 SER A CA 1
ATOM 1546 C C . SER A 1 194 ? -8.662 24.861 -5.807 1.00 45.00 194 SER A C 1
ATOM 1548 O O . SER A 1 194 ? -9.892 24.919 -5.862 1.00 45.00 194 SER A O 1
ATOM 1550 N N . TYR A 1 195 ? -7.949 24.003 -6.547 1.00 50.31 195 TYR A N 1
ATOM 1551 C CA . TYR A 1 195 ? -8.543 22.967 -7.404 1.00 50.31 195 TYR A CA 1
ATOM 1552 C C . TYR A 1 195 ? -8.558 21.615 -6.685 1.00 50.31 195 TYR A C 1
ATOM 1554 O O . TYR A 1 195 ? -7.563 21.242 -6.060 1.00 50.31 195 TYR A O 1
ATOM 1562 N N . TYR A 1 196 ? -9.658 20.870 -6.820 1.00 52.22 196 TYR A N 1
ATOM 1563 C CA . TYR A 1 196 ? -9.728 19.457 -6.442 1.00 52.22 196 TYR A CA 1
ATOM 1564 C C . TYR A 1 196 ? -9.214 18.586 -7.594 1.00 52.22 196 TYR A C 1
ATOM 1566 O O . TYR A 1 196 ? -9.666 18.730 -8.736 1.00 52.22 196 TYR A O 1
ATOM 1574 N N . GLY A 1 197 ? -8.279 17.691 -7.292 1.00 57.50 197 GLY A N 1
ATOM 1575 C CA . GLY A 1 197 ? -7.772 16.670 -8.204 1.00 57.50 197 GLY A CA 1
ATOM 1576 C C . GLY A 1 197 ? -7.827 15.284 -7.571 1.00 57.50 197 GLY A C 1
ATOM 1577 O O . GLY A 1 197 ? -7.978 15.153 -6.361 1.00 57.50 197 GLY A O 1
ATOM 1578 N N . THR A 1 198 ? -7.670 14.250 -8.391 1.00 64.25 198 THR A N 1
ATOM 1579 C CA . THR A 1 198 ? -7.541 12.864 -7.925 1.00 64.25 198 THR A CA 1
ATOM 1580 C C . THR A 1 198 ? -6.089 12.433 -8.078 1.00 64.25 198 THR A C 1
ATOM 1582 O O . THR A 1 198 ? -5.487 12.587 -9.143 1.00 64.25 198 THR A O 1
ATOM 1585 N N . ARG A 1 199 ? -5.506 11.903 -7.007 1.00 74.12 199 ARG A N 1
ATOM 1586 C CA . ARG A 1 199 ? -4.179 11.295 -6.988 1.00 74.12 199 ARG A CA 1
ATOM 1587 C C . ARG A 1 199 ? -4.351 9.783 -6.973 1.00 74.12 199 ARG A C 1
ATOM 1589 O O . ARG A 1 199 ? -5.019 9.246 -6.098 1.00 74.12 199 ARG A O 1
ATOM 1596 N N . ILE A 1 200 ? -3.716 9.105 -7.925 1.00 79.06 200 ILE A N 1
ATOM 1597 C CA . ILE A 1 200 ? -3.597 7.645 -7.923 1.00 79.06 200 ILE A CA 1
ATOM 1598 C C . ILE A 1 200 ? -2.218 7.297 -7.366 1.00 79.06 200 ILE A C 1
ATOM 1600 O O . ILE A 1 200 ? -1.189 7.693 -7.920 1.00 79.06 200 ILE A O 1
ATOM 1604 N N . THR A 1 201 ? -2.200 6.560 -6.263 1.00 85.62 201 THR A N 1
ATOM 1605 C CA . THR A 1 201 ? -0.989 6.069 -5.612 1.00 85.62 201 THR A CA 1
ATOM 1606 C C . THR A 1 201 ? -0.869 4.569 -5.833 1.00 85.62 201 THR A C 1
ATOM 1608 O O . THR A 1 201 ? -1.711 3.795 -5.392 1.00 85.62 201 THR A O 1
ATOM 1611 N N . TYR A 1 202 ? 0.213 4.167 -6.492 1.00 89.25 202 TYR A N 1
ATOM 1612 C CA . TYR A 1 202 ? 0.603 2.772 -6.681 1.00 89.25 202 TYR A CA 1
ATOM 1613 C C . TYR A 1 202 ? 1.404 2.308 -5.460 1.00 89.25 202 TYR A C 1
ATOM 1615 O O . TYR A 1 202 ? 2.416 2.940 -5.130 1.00 89.25 202 TYR A O 1
ATOM 1623 N N . GLN A 1 203 ? 0.926 1.262 -4.786 1.00 92.44 203 GLN A N 1
ATOM 1624 C CA . GLN A 1 203 ? 1.507 0.688 -3.571 1.00 92.44 203 GLN A CA 1
ATOM 1625 C C . GLN A 1 203 ? 2.037 -0.718 -3.860 1.00 92.44 203 GLN A C 1
ATOM 1627 O O . GLN A 1 203 ? 1.261 -1.587 -4.247 1.00 92.44 203 GLN A O 1
ATOM 1632 N N . PHE A 1 204 ? 3.336 -0.931 -3.671 1.00 94.12 204 PHE A N 1
ATOM 1633 C CA . PHE A 1 204 ? 4.018 -2.206 -3.914 1.00 94.12 204 PHE A CA 1
ATOM 1634 C C . PHE A 1 204 ? 4.156 -2.984 -2.598 1.00 94.12 204 PHE A C 1
ATOM 1636 O O . PHE A 1 204 ? 4.679 -2.427 -1.638 1.00 94.12 204 PHE A O 1
ATOM 1643 N N . TYR A 1 205 ? 3.724 -4.246 -2.549 1.00 93.69 205 TYR A N 1
ATOM 1644 C CA . TYR A 1 205 ? 3.756 -5.108 -1.353 1.00 93.69 205 TYR A CA 1
ATOM 1645 C C . TYR A 1 205 ? 4.773 -6.235 -1.495 1.00 93.69 205 TYR A C 1
ATOM 1647 O O . TYR A 1 205 ? 4.903 -6.770 -2.586 1.00 93.69 205 TYR A O 1
ATOM 1655 N N . ASP A 1 206 ? 5.412 -6.672 -0.406 1.00 91.38 206 ASP A N 1
ATOM 1656 C CA . ASP A 1 206 ? 6.459 -7.722 -0.400 1.00 91.38 206 ASP A CA 1
ATOM 1657 C C . ASP A 1 206 ? 6.122 -9.015 -1.172 1.00 91.38 206 ASP A C 1
ATOM 1659 O O . ASP A 1 206 ? 7.024 -9.739 -1.583 1.00 91.38 206 ASP A O 1
ATOM 1663 N N . SER A 1 207 ? 4.838 -9.310 -1.387 1.00 90.44 207 SER A N 1
ATOM 1664 C CA . SER A 1 207 ? 4.352 -10.417 -2.221 1.00 90.44 207 SER A CA 1
ATOM 1665 C C . SER A 1 207 ? 4.540 -10.214 -3.732 1.00 90.44 207 SER A C 1
ATOM 1667 O O . SER A 1 207 ? 4.207 -11.101 -4.516 1.00 90.44 207 SER A O 1
ATOM 1669 N N . GLY A 1 208 ? 4.997 -9.040 -4.167 1.00 88.94 208 GLY A N 1
ATOM 1670 C CA . GLY A 1 208 ? 4.954 -8.619 -5.563 1.00 88.94 208 GLY A CA 1
ATOM 1671 C C . GLY A 1 208 ? 3.553 -8.197 -6.021 1.00 88.94 208 GLY A C 1
ATOM 1672 O O . GLY A 1 208 ? 3.306 -8.106 -7.220 1.00 88.94 208 GLY A O 1
ATOM 1673 N N . GLU A 1 209 ? 2.612 -7.947 -5.111 1.00 92.94 209 GLU A N 1
ATOM 1674 C CA . GLU A 1 209 ? 1.316 -7.353 -5.454 1.00 92.94 209 GLU A CA 1
ATOM 1675 C C . GLU A 1 209 ? 1.438 -5.824 -5.575 1.00 92.94 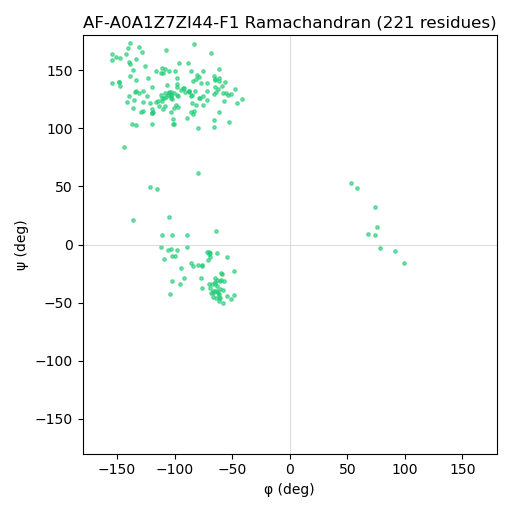209 GLU A C 1
ATOM 1677 O O . GLU A 1 209 ? 2.134 -5.183 -4.784 1.00 92.94 209 GLU A O 1
ATOM 1682 N N . ILE A 1 210 ? 0.724 -5.226 -6.536 1.00 91.94 210 ILE A N 1
ATOM 1683 C CA . ILE A 1 210 ? 0.559 -3.770 -6.617 1.00 91.94 210 ILE A CA 1
ATOM 1684 C C . ILE A 1 210 ? -0.912 -3.425 -6.394 1.00 91.94 210 ILE A C 1
ATOM 1686 O O . ILE A 1 210 ? -1.776 -3.879 -7.143 1.00 91.94 210 ILE A O 1
ATOM 1690 N N . LYS A 1 211 ? -1.193 -2.574 -5.402 1.00 90.25 211 LYS A N 1
ATOM 1691 C CA . LYS A 1 211 ? -2.536 -2.030 -5.150 1.00 90.25 211 LYS A CA 1
ATOM 1692 C C . LYS A 1 211 ? -2.616 -0.562 -5.520 1.00 90.25 211 LYS A C 1
ATOM 1694 O O . LYS A 1 211 ? -1.637 0.183 -5.446 1.00 90.25 211 LYS A O 1
ATOM 1699 N N . LEU A 1 212 ? -3.818 -0.148 -5.902 1.00 85.88 212 LEU A N 1
ATOM 1700 C CA . LEU A 1 212 ? -4.137 1.236 -6.210 1.00 85.88 212 LEU A CA 1
ATOM 1701 C C . LEU A 1 212 ? -4.855 1.872 -5.028 1.00 85.88 212 LEU A C 1
ATOM 1703 O O . LEU A 1 212 ? -5.847 1.345 -4.532 1.00 85.88 212 LEU A O 1
ATOM 1707 N N . HIS A 1 213 ? -4.369 3.037 -4.621 1.00 79.75 213 HIS A N 1
ATOM 1708 C CA . HIS A 1 213 ? -5.034 3.902 -3.663 1.00 79.75 213 HIS A CA 1
ATOM 1709 C C . HIS A 1 213 ? -5.401 5.216 -4.352 1.00 79.75 213 HIS A C 1
ATOM 1711 O O . HIS A 1 213 ? -4.528 5.887 -4.907 1.00 79.75 213 HIS A O 1
ATOM 1717 N N . LEU A 1 214 ? -6.686 5.566 -4.347 1.00 75.00 214 LEU A N 1
ATOM 1718 C CA . LEU A 1 214 ? -7.194 6.796 -4.943 1.00 75.00 214 LEU A CA 1
ATOM 1719 C C . LEU A 1 214 ? -7.534 7.780 -3.833 1.00 75.00 214 LEU A C 1
ATOM 1721 O O . LEU A 1 214 ? -8.244 7.433 -2.898 1.00 75.00 214 LEU A O 1
ATOM 1725 N N . GLU A 1 215 ? -7.039 9.003 -3.967 1.00 69.69 215 GLU A N 1
ATOM 1726 C CA . GLU A 1 215 ? -7.262 10.066 -2.994 1.00 69.69 215 GLU A CA 1
ATOM 1727 C C . GLU A 1 215 ? -7.652 11.357 -3.717 1.00 69.69 215 GLU A C 1
ATOM 1729 O O . GLU A 1 215 ? -6.984 11.783 -4.666 1.00 69.69 215 GLU A O 1
ATOM 1734 N N . ASN A 1 216 ? -8.715 12.008 -3.251 1.00 64.12 216 ASN A N 1
ATOM 1735 C CA . ASN A 1 216 ? -9.047 13.366 -3.661 1.00 64.12 216 ASN A CA 1
ATOM 1736 C C . ASN A 1 216 ? -8.155 14.351 -2.888 1.00 64.12 216 ASN A C 1
ATOM 1738 O O . ASN A 1 216 ? -8.117 14.332 -1.661 1.00 64.12 216 ASN A O 1
ATOM 1742 N N . TYR A 1 217 ? -7.449 15.236 -3.591 1.00 61.41 217 TYR A N 1
ATOM 1743 C CA . TYR A 1 217 ? -6.564 16.232 -2.985 1.00 61.41 217 TYR A CA 1
ATOM 1744 C C . TYR A 1 217 ? -6.914 17.648 -3.445 1.00 61.41 217 TYR A C 1
ATOM 1746 O O . TYR A 1 217 ? -7.429 17.861 -4.544 1.00 61.41 217 TYR A O 1
ATOM 1754 N N . THR A 1 218 ? -6.595 18.634 -2.609 1.00 57.69 218 THR A N 1
ATOM 1755 C CA . THR A 1 218 ? -6.683 20.057 -2.954 1.00 57.69 218 THR A CA 1
ATOM 1756 C C . THR A 1 218 ? -5.293 20.624 -3.195 1.00 57.69 218 THR A C 1
ATOM 1758 O O . THR A 1 218 ? -4.409 20.460 -2.356 1.00 57.69 218 THR A O 1
ATOM 1761 N N . THR A 1 219 ? -5.104 21.337 -4.300 1.00 52.47 219 THR A N 1
ATOM 1762 C CA . THR A 1 219 ? -3.890 22.135 -4.551 1.00 52.47 219 THR A CA 1
ATOM 1763 C C . THR A 1 219 ? -4.216 23.614 -4.460 1.00 52.47 219 THR A C 1
ATOM 1765 O O . THR A 1 219 ? -5.118 24.069 -5.161 1.00 52.47 219 THR A O 1
ATOM 1768 N N . ASN A 1 220 ? -3.478 24.350 -3.624 1.00 45.91 220 ASN A N 1
ATOM 1769 C CA . ASN A 1 220 ? -3.451 25.809 -3.652 1.00 45.91 220 ASN A CA 1
ATOM 1770 C C . ASN A 1 220 ? -2.471 26.233 -4.762 1.00 45.91 220 ASN A C 1
ATOM 1772 O O . ASN A 1 220 ? -1.313 25.853 -4.672 1.00 45.91 220 ASN A O 1
ATOM 1776 N N . PRO A 1 221 ? -2.892 26.972 -5.799 1.00 41.34 221 PRO A N 1
ATOM 1777 C CA . PRO A 1 221 ? -2.020 27.361 -6.908 1.00 41.34 221 PRO A CA 1
ATOM 1778 C C . PRO A 1 221 ? -0.948 28.393 -6.523 1.00 41.34 221 PRO A C 1
ATOM 1780 O O . PRO A 1 221 ? -0.079 28.674 -7.338 1.00 41.34 221 PRO A O 1
ATOM 1783 N N . TRP A 1 222 ? -1.010 28.956 -5.312 1.00 39.97 222 TRP A N 1
ATOM 1784 C CA . TRP A 1 222 ? -0.068 29.959 -4.804 1.00 39.97 222 TRP A CA 1
ATOM 1785 C C . TRP A 1 222 ? 0.974 29.394 -3.815 1.00 39.97 222 TRP A C 1
ATOM 1787 O O . TRP A 1 222 ? 1.683 30.168 -3.177 1.00 39.97 222 TRP A O 1
ATOM 1797 N N . LYS A 1 223 ? 1.044 28.067 -3.642 1.00 38.19 223 LYS A N 1
ATOM 1798 C CA . LYS A 1 223 ? 2.078 27.342 -2.879 1.00 38.19 223 LYS A CA 1
ATOM 1799 C C . LYS A 1 223 ? 2.651 26.222 -3.737 1.00 38.19 223 LYS A C 1
ATOM 1801 O O . LYS A 1 223 ? 3.862 25.965 -3.600 1.00 38.19 223 LYS A O 1
#